Protein AF-A0A949GB09-F1 (afdb_monomer_lite)

pLDDT: mean 70.77, std 19.74, range [27.92, 97.0]

Radius of gyration: 24.96 Å; chains: 1; bounding box: 55×72×60 Å

Foldseek 3Di:
DDDDPPPPKDFLDDPPPPPDDTHILVNCVVCVLVVPDVVVSCVVVVPRDPVSVVVSNVVSLVVLCVVCVPDQAEEEEEPQADPLLQVLCVVQGVYYDYCVRVVNPPPALVVVQVVCQVVQHQEYEYQDDDDPDPRDNLVVLLVVLLVVVVVCVVDVVSVPPDDRGHAYEHEDECCSPSVCVSVQCVVAVVVVSSCSSVVFASYWYTYPVHIDHPAGPVNSNVVDDPPPVVVVVVVVVVVVVVVCVVVVDDPPPPPDDDDPVNVVVVVVVVVVVVVVVPDDPDPPPPPPPPPPD

Sequence (293 aa):
MPHHLNGDDFPLQRCREHGLPDIMFSDVLPYLQRRAKDREIYAAFPDLSEKQLLKAHAFYRAKITVSDKKRPMRALCDENISKRHVISCQKHFSFATSVAIEKIAGYDDPSIWAYARDEGFDFIVTHDQRRRDMRDLTRIAVVAWHEALVRQSMDEAAGNAPIRLPIILHLTGRATESKKFNKILKRNLRHIFESRAQMVAPVLRMNEAGLHTEIGFEDIMAIVQPVPAMHERLRRQEQWARYYLRRSLPEHKWADRETPHVIDAKQRITRAVAMASRMPRTERTTRRRLRLG

Structure (mmCIF, N/CA/C/O backbone):
data_AF-A0A949GB09-F1
#
_entry.id   AF-A0A949GB09-F1
#
loop_
_atom_site.group_PDB
_atom_site.id
_atom_site.type_symbol
_atom_site.label_atom_id
_atom_site.label_alt_id
_atom_site.label_comp_id
_atom_site.label_asym_id
_atom_site.label_entity_id
_atom_site.label_seq_id
_atom_site.pdbx_PDB_ins_code
_atom_site.Cartn_x
_atom_site.Cartn_y
_atom_site.Cartn_z
_atom_site.occupancy
_atom_site.B_iso_or_equiv
_atom_site.auth_seq_id
_atom_site.auth_comp_id
_atom_site.auth_asym_id
_atom_site.auth_atom_id
_atom_site.pdbx_PDB_model_num
ATOM 1 N N . MET A 1 1 ? -11.822 -3.656 -43.619 1.00 30.09 1 MET A N 1
ATOM 2 C CA . MET A 1 1 ? -10.785 -3.850 -42.584 1.00 30.09 1 MET A CA 1
ATOM 3 C C . MET A 1 1 ? -10.507 -2.489 -41.956 1.00 30.09 1 MET A C 1
ATOM 5 O O . MET A 1 1 ? -9.832 -1.700 -42.603 1.00 30.09 1 MET A O 1
ATOM 9 N N . PRO A 1 2 ? -11.096 -2.117 -40.807 1.00 30.41 2 PRO A N 1
ATOM 10 C CA . PRO A 1 2 ? -10.806 -0.818 -40.223 1.00 30.41 2 PRO A CA 1
ATOM 11 C C . PRO A 1 2 ? -9.511 -0.896 -39.407 1.00 30.41 2 PRO A C 1
ATOM 13 O O . PRO A 1 2 ? -9.334 -1.778 -38.569 1.00 30.41 2 PRO A O 1
ATOM 16 N N . HIS A 1 3 ? -8.604 0.033 -39.690 1.00 28.06 3 HIS A N 1
ATOM 17 C CA . HIS A 1 3 ? -7.383 0.277 -38.939 1.00 28.06 3 HIS A CA 1
ATOM 18 C C . HIS A 1 3 ? -7.728 0.765 -37.525 1.00 28.06 3 HIS A C 1
ATOM 20 O O . HIS A 1 3 ? -8.353 1.813 -37.364 1.00 28.06 3 HIS A O 1
ATOM 26 N N . HIS A 1 4 ? -7.287 0.042 -36.494 1.00 27.92 4 HIS A N 1
ATOM 27 C CA . HIS A 1 4 ? -7.178 0.608 -35.153 1.00 27.92 4 HIS A CA 1
ATOM 28 C C . HIS A 1 4 ? -5.988 1.571 -35.136 1.00 27.92 4 HIS A C 1
ATOM 30 O O . HIS A 1 4 ? -4.834 1.163 -35.037 1.00 27.92 4 HIS A O 1
ATOM 36 N N . LEU A 1 5 ? -6.277 2.864 -35.262 1.00 30.91 5 LEU A N 1
ATOM 37 C CA . LEU A 1 5 ? -5.351 3.922 -34.882 1.00 30.91 5 LEU A CA 1
ATOM 38 C C . LEU A 1 5 ? -5.194 3.874 -33.354 1.00 30.91 5 LEU A C 1
ATOM 40 O O . LEU A 1 5 ? -6.045 4.373 -32.619 1.00 30.91 5 LEU A O 1
ATOM 44 N N . ASN A 1 6 ? -4.123 3.237 -32.876 1.00 38.47 6 ASN A N 1
ATOM 45 C CA . ASN A 1 6 ? -3.649 3.393 -31.503 1.00 38.47 6 ASN A CA 1
ATOM 46 C C . ASN A 1 6 ? -3.235 4.859 -31.318 1.00 38.47 6 ASN A C 1
ATOM 48 O O . ASN A 1 6 ? -2.199 5.280 -31.823 1.00 38.47 6 ASN A O 1
ATOM 52 N N . GLY A 1 7 ? -4.040 5.649 -30.607 1.00 41.56 7 GLY A N 1
ATOM 53 C CA . GLY A 1 7 ? -3.754 7.055 -30.286 1.00 41.56 7 GLY A CA 1
ATOM 54 C C . GLY A 1 7 ? -2.626 7.254 -29.262 1.00 41.56 7 GLY A C 1
ATOM 55 O O . GLY A 1 7 ? -2.700 8.175 -28.455 1.00 41.56 7 GLY A O 1
ATOM 56 N N . ASP A 1 8 ? -1.629 6.369 -29.246 1.00 52.44 8 ASP A N 1
ATOM 57 C CA . ASP A 1 8 ? -0.710 6.153 -28.122 1.00 52.44 8 ASP A CA 1
ATOM 58 C C . ASP A 1 8 ? 0.736 6.584 -28.373 1.00 52.44 8 ASP A C 1
ATOM 60 O O . ASP A 1 8 ? 1.546 6.537 -27.444 1.00 52.44 8 ASP A O 1
ATOM 64 N N . ASP A 1 9 ? 1.062 7.007 -29.591 1.00 67.31 9 ASP A N 1
ATOM 65 C CA . ASP A 1 9 ? 2.432 7.328 -29.957 1.00 67.31 9 ASP A CA 1
ATOM 66 C C . ASP A 1 9 ? 2.534 8.732 -30.549 1.00 67.31 9 ASP A C 1
ATOM 68 O O . ASP A 1 9 ? 1.795 9.107 -31.464 1.00 67.31 9 ASP A O 1
ATOM 72 N N . PHE A 1 10 ? 3.415 9.545 -29.969 1.00 70.94 10 PHE A N 1
ATOM 73 C CA . PHE A 1 10 ? 3.655 10.910 -30.415 1.00 70.94 10 PHE A CA 1
ATOM 74 C C . PHE A 1 10 ? 5.152 11.134 -30.607 1.00 70.94 10 PHE A C 1
ATOM 76 O O . PHE A 1 10 ? 5.952 10.676 -29.786 1.00 70.94 10 PHE A O 1
ATOM 83 N N . PRO A 1 11 ? 5.542 11.879 -31.652 1.00 73.81 11 PRO A N 1
ATOM 84 C CA . PRO A 1 11 ? 6.941 12.179 -31.885 1.00 73.81 11 PRO A CA 1
ATOM 85 C C . PRO A 1 11 ? 7.446 13.116 -30.788 1.00 73.81 11 PRO A C 1
ATOM 87 O O . PRO A 1 11 ? 6.902 14.210 -30.576 1.00 73.81 11 PRO A O 1
ATOM 90 N N . LEU A 1 12 ? 8.494 12.686 -30.088 1.00 68.75 12 LEU A N 1
ATOM 91 C CA . LEU A 1 12 ? 9.284 13.546 -29.214 1.00 68.75 12 LEU A CA 1
ATOM 92 C C . LEU A 1 12 ? 10.117 14.507 -30.063 1.00 68.75 12 LEU A C 1
ATOM 94 O O . LEU A 1 12 ? 10.220 15.688 -29.724 1.00 68.75 12 LEU A O 1
ATOM 98 N N . GLN A 1 13 ? 10.607 14.036 -31.210 1.00 67.12 13 GLN A N 1
ATOM 99 C CA . GLN A 1 13 ? 11.316 14.815 -32.217 1.00 67.12 13 GLN A CA 1
ATOM 100 C C . GLN A 1 13 ? 10.739 14.517 -33.602 1.00 67.12 13 GLN A C 1
ATOM 102 O O . GLN A 1 13 ? 10.569 13.358 -33.956 1.00 67.12 13 GLN A O 1
ATOM 107 N N . ARG A 1 14 ? 10.422 15.568 -34.371 1.00 57.34 14 ARG A N 1
ATOM 108 C CA . ARG A 1 14 ? 10.067 15.454 -35.792 1.00 57.34 14 ARG A CA 1
ATOM 109 C C . ARG A 1 14 ? 11.286 15.842 -36.620 1.00 57.34 14 ARG A C 1
ATOM 111 O O . ARG A 1 14 ? 11.563 17.029 -36.776 1.00 57.34 14 ARG A O 1
ATOM 118 N N . CYS A 1 15 ? 12.008 14.865 -37.135 1.00 56.03 15 CYS A N 1
ATOM 119 C CA . CYS A 1 15 ? 13.204 15.034 -37.948 1.00 56.03 15 CYS A CA 1
ATOM 120 C C . CYS A 1 15 ? 12.823 15.257 -39.419 1.00 56.03 15 CYS A C 1
ATOM 122 O O . CYS A 1 15 ? 13.143 14.465 -40.298 1.00 56.03 15 CYS A O 1
ATOM 124 N N . ARG A 1 16 ? 12.109 16.351 -39.716 1.00 51.47 16 ARG A N 1
ATOM 125 C CA . ARG A 1 16 ? 11.647 16.628 -41.091 1.00 51.47 16 ARG A CA 1
ATOM 126 C C . ARG A 1 16 ? 12.725 17.172 -42.030 1.00 51.47 16 ARG A C 1
ATOM 128 O O . ARG A 1 16 ? 12.520 17.130 -43.235 1.00 51.47 16 ARG A O 1
ATOM 135 N N . GLU A 1 17 ? 13.850 17.658 -41.510 1.00 47.59 17 GLU A N 1
ATOM 136 C CA . GLU A 1 17 ? 14.808 18.439 -42.311 1.00 47.59 17 GLU A CA 1
ATOM 137 C C . GLU A 1 17 ? 16.136 17.714 -42.611 1.00 47.59 17 GLU A C 1
ATOM 139 O O . GLU A 1 17 ? 16.887 18.174 -43.467 1.00 47.59 17 GLU A O 1
ATOM 144 N N . HIS A 1 18 ? 16.416 16.551 -42.000 1.00 49.94 18 HIS A N 1
ATOM 145 C CA . HIS A 1 18 ? 17.735 15.892 -42.113 1.00 49.94 18 HIS A CA 1
ATOM 146 C C . HIS A 1 18 ? 17.722 14.373 -42.363 1.00 49.94 18 HIS A C 1
ATOM 148 O O . HIS A 1 18 ? 18.766 13.735 -42.279 1.00 49.94 18 HIS A O 1
ATOM 154 N N . GLY A 1 19 ? 16.571 13.766 -42.675 1.00 52.69 19 GLY A N 1
ATOM 155 C CA . GLY A 1 19 ? 16.497 12.330 -43.002 1.00 52.69 19 GLY A CA 1
ATOM 156 C C . GLY A 1 19 ? 16.781 11.373 -41.832 1.00 52.69 19 GLY A C 1
ATOM 157 O O . GLY A 1 19 ? 16.921 10.172 -42.052 1.00 52.69 19 GLY A O 1
ATOM 158 N N . LEU A 1 20 ? 16.857 11.885 -40.601 1.00 56.03 20 LEU A N 1
ATOM 159 C CA . LEU A 1 20 ? 16.937 11.075 -39.386 1.00 56.03 20 LEU A CA 1
ATOM 160 C C . LEU A 1 20 ? 15.547 10.530 -39.017 1.00 56.03 20 LEU A C 1
ATOM 162 O O . LEU A 1 20 ? 14.549 11.212 -39.261 1.00 56.03 20 LEU A O 1
ATOM 166 N N . PRO A 1 21 ? 15.453 9.322 -38.434 1.00 59.94 21 PRO A N 1
ATOM 167 C CA . PRO A 1 21 ? 14.183 8.790 -37.960 1.00 59.94 21 PRO A CA 1
ATOM 168 C C . PRO A 1 21 ? 13.625 9.649 -36.815 1.00 59.94 21 PRO A C 1
ATOM 170 O O . PRO A 1 21 ? 14.372 10.147 -35.970 1.00 59.94 21 PRO A O 1
ATOM 173 N N . ASP A 1 22 ? 12.304 9.828 -36.796 1.00 74.94 22 ASP A N 1
ATOM 174 C CA . ASP A 1 22 ? 11.608 10.469 -35.679 1.00 74.94 22 ASP A CA 1
ATOM 175 C C . ASP A 1 22 ? 11.835 9.646 -34.404 1.00 74.94 22 ASP A C 1
ATOM 177 O O . ASP A 1 22 ? 11.649 8.430 -34.409 1.00 74.94 22 ASP A O 1
ATOM 181 N N . ILE A 1 23 ? 12.207 10.308 -33.306 1.00 76.69 23 ILE A N 1
ATOM 182 C CA . ILE A 1 23 ? 12.244 9.663 -31.990 1.00 76.69 23 ILE A CA 1
ATOM 183 C C . ILE A 1 23 ? 10.831 9.713 -31.426 1.00 76.69 23 ILE A C 1
ATOM 185 O O . ILE A 1 23 ? 10.298 10.796 -31.141 1.00 76.69 23 ILE A O 1
ATOM 189 N N . MET A 1 24 ? 10.227 8.546 -31.254 1.00 82.44 24 MET A N 1
ATOM 190 C CA . MET A 1 24 ? 8.869 8.401 -30.759 1.00 82.44 24 MET A CA 1
ATOM 191 C C . MET A 1 24 ? 8.862 8.196 -29.244 1.00 82.44 24 MET A C 1
ATOM 193 O O . MET A 1 24 ? 9.842 7.767 -28.627 1.00 82.44 24 MET A O 1
ATOM 197 N N . PHE A 1 25 ? 7.738 8.518 -28.602 1.00 80.44 25 PHE A N 1
ATOM 198 C CA . PHE A 1 25 ? 7.582 8.238 -27.177 1.00 80.44 25 PHE A CA 1
ATOM 199 C C . PHE A 1 25 ? 7.698 6.735 -26.885 1.00 80.44 25 PHE A C 1
ATOM 201 O O . PHE A 1 25 ? 8.262 6.368 -25.853 1.00 80.44 25 PHE A O 1
ATOM 208 N N . SER A 1 26 ? 7.231 5.876 -27.798 1.00 79.31 26 SER A N 1
ATOM 209 C CA . SER A 1 26 ? 7.395 4.420 -27.718 1.00 79.31 26 SER A CA 1
ATOM 210 C C . SER A 1 26 ? 8.846 3.961 -27.580 1.00 79.31 26 SER A C 1
ATOM 212 O O . SER A 1 26 ? 9.084 2.948 -26.929 1.00 79.31 26 SER A O 1
ATOM 214 N N . ASP A 1 27 ? 9.805 4.697 -28.141 1.00 81.19 27 ASP A N 1
ATOM 215 C CA . ASP A 1 27 ? 11.218 4.302 -28.156 1.00 81.19 27 ASP A CA 1
ATOM 216 C C . ASP A 1 27 ? 11.889 4.595 -26.810 1.00 81.19 27 ASP A C 1
ATOM 218 O O . ASP A 1 27 ? 12.708 3.824 -26.307 1.00 81.19 27 ASP A O 1
ATOM 222 N N . VAL A 1 28 ? 11.482 5.697 -26.176 1.00 82.25 28 VAL A N 1
ATOM 223 C CA . VAL A 1 28 ? 11.983 6.131 -24.865 1.00 82.25 28 VAL A CA 1
ATOM 224 C C . VAL A 1 28 ? 11.229 5.442 -23.718 1.00 82.25 28 VAL A C 1
ATOM 226 O O . VAL A 1 28 ? 11.772 5.261 -22.625 1.00 82.25 28 VAL A O 1
ATOM 229 N N . LEU A 1 29 ? 9.986 5.005 -23.948 1.00 80.56 29 LEU A N 1
ATOM 230 C CA . LEU A 1 29 ? 9.117 4.392 -22.939 1.00 80.56 29 LEU A CA 1
ATOM 231 C C . LEU A 1 29 ? 9.755 3.198 -22.191 1.00 80.56 29 LEU A C 1
ATOM 233 O O . LEU A 1 29 ? 9.681 3.207 -20.960 1.00 80.56 29 LEU A O 1
ATOM 237 N N . PRO A 1 30 ? 10.428 2.223 -22.837 1.00 79.06 30 PRO A N 1
ATOM 238 C CA . PRO A 1 30 ? 11.088 1.116 -22.138 1.00 79.06 30 PRO A CA 1
ATOM 239 C C . PRO A 1 30 ? 12.153 1.584 -21.139 1.00 79.06 30 PRO A C 1
ATOM 241 O O . PRO A 1 30 ? 12.315 0.996 -20.069 1.00 79.06 30 PRO A O 1
ATOM 244 N N . TYR A 1 31 ? 12.856 2.678 -21.455 1.00 84.31 31 TYR A N 1
ATOM 245 C CA . TYR A 1 31 ? 13.861 3.270 -20.574 1.00 84.31 31 TYR A CA 1
ATOM 246 C C . TYR A 1 31 ? 13.215 3.936 -19.355 1.00 84.31 31 TYR A C 1
ATOM 248 O O . TYR A 1 31 ? 13.698 3.771 -18.234 1.00 84.31 31 TYR A O 1
ATOM 256 N N . LEU A 1 32 ? 12.090 4.626 -19.558 1.00 79.38 32 LEU A N 1
ATOM 257 C CA . LEU A 1 32 ? 11.308 5.227 -18.475 1.00 79.38 32 LEU A CA 1
ATOM 258 C C . LEU A 1 32 ? 10.659 4.163 -17.576 1.00 79.38 32 LEU A C 1
ATOM 260 O O . LEU A 1 32 ? 10.645 4.314 -16.354 1.00 79.38 32 LEU A O 1
ATOM 264 N N . GLN A 1 33 ? 10.173 3.065 -18.159 1.00 74.62 33 GLN A N 1
ATOM 265 C CA . GLN A 1 33 ? 9.577 1.940 -17.432 1.00 74.62 33 GLN A CA 1
ATOM 266 C C . GLN A 1 33 ? 10.575 1.248 -16.503 1.00 74.62 33 GLN A C 1
ATOM 268 O O . GLN A 1 33 ? 10.242 0.966 -15.353 1.00 74.62 33 GLN A O 1
ATOM 273 N N . ARG A 1 34 ? 11.818 1.051 -16.958 1.00 74.56 34 ARG A N 1
ATOM 274 C CA . ARG A 1 34 ? 12.896 0.452 -16.152 1.00 74.56 34 ARG A CA 1
ATOM 275 C C . ARG A 1 34 ? 13.652 1.441 -15.258 1.00 74.56 34 ARG A C 1
ATOM 277 O O . ARG A 1 34 ? 14.648 1.055 -14.657 1.00 74.56 34 ARG A O 1
ATOM 284 N N . ARG A 1 35 ? 13.205 2.701 -15.178 1.00 75.06 35 ARG A N 1
ATOM 285 C CA . ARG A 1 35 ? 13.853 3.778 -14.403 1.00 75.06 35 ARG A CA 1
ATOM 286 C C . ARG A 1 35 ? 15.330 3.998 -14.773 1.00 75.06 35 ARG A C 1
ATOM 288 O O . ARG A 1 35 ? 16.153 4.262 -13.899 1.00 75.06 35 ARG A O 1
ATOM 295 N N . ALA A 1 36 ? 15.663 3.895 -16.061 1.00 78.25 36 ALA A N 1
ATOM 296 C CA . ALA A 1 36 ? 17.001 4.215 -16.554 1.00 78.25 36 ALA A CA 1
ATOM 297 C C . ALA A 1 36 ? 17.382 5.655 -16.174 1.00 78.25 36 ALA A C 1
ATOM 299 O O . ALA A 1 36 ? 16.532 6.550 -16.160 1.00 78.25 36 ALA A O 1
ATOM 300 N N . LYS A 1 37 ? 18.662 5.890 -15.870 1.00 85.00 37 LYS A N 1
ATOM 301 C CA . LYS A 1 37 ? 19.145 7.253 -15.594 1.00 85.00 37 LYS A CA 1
ATOM 302 C C . LYS A 1 37 ? 19.088 8.073 -16.880 1.00 85.00 37 LYS A C 1
ATOM 304 O O . LYS A 1 37 ? 19.395 7.543 -17.941 1.00 85.00 37 LYS A O 1
ATOM 309 N N . ASP A 1 38 ? 18.826 9.377 -16.792 1.00 84.50 38 ASP A N 1
ATOM 310 C CA . ASP A 1 38 ? 18.748 10.241 -17.985 1.00 84.50 38 ASP A CA 1
ATOM 311 C C . ASP A 1 38 ? 20.004 10.137 -18.874 1.00 84.50 38 ASP A C 1
ATOM 313 O O . ASP A 1 38 ? 19.898 10.118 -20.094 1.00 84.50 38 ASP A O 1
ATOM 317 N N . ARG A 1 39 ? 21.193 9.946 -18.280 1.00 87.12 39 ARG A N 1
ATOM 318 C CA . ARG A 1 39 ? 22.449 9.702 -19.020 1.00 87.12 39 ARG A CA 1
ATOM 319 C C . ARG A 1 39 ? 22.409 8.458 -19.913 1.00 87.12 39 ARG A C 1
ATOM 321 O O . ARG A 1 39 ? 22.992 8.472 -20.987 1.00 87.12 39 ARG A O 1
ATOM 328 N N . GLU A 1 40 ? 21.743 7.393 -19.478 1.00 85.50 40 GLU A N 1
ATOM 329 C CA . GLU A 1 40 ? 21.571 6.168 -20.268 1.00 85.50 40 GLU A CA 1
ATOM 330 C C . GLU A 1 40 ? 20.559 6.373 -21.398 1.00 85.50 40 GLU A C 1
ATOM 332 O O . GLU A 1 40 ? 20.702 5.786 -22.467 1.00 85.50 40 GLU A O 1
ATOM 337 N N . ILE A 1 41 ? 19.557 7.229 -21.176 1.00 85.12 41 ILE A N 1
ATOM 338 C CA . ILE A 1 41 ? 18.574 7.602 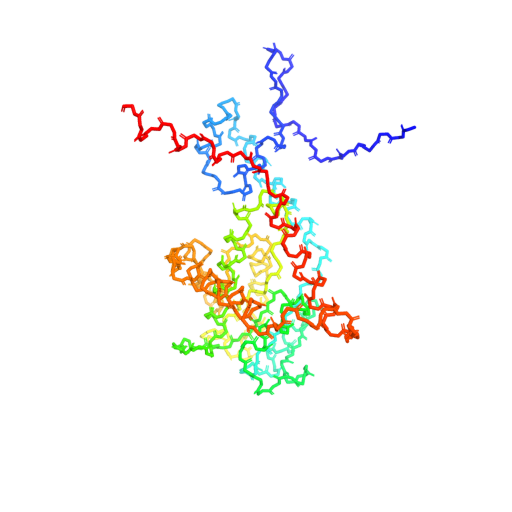-22.197 1.00 85.12 41 ILE A CA 1
ATOM 339 C C . ILE A 1 41 ? 19.247 8.455 -23.271 1.00 85.12 41 ILE A C 1
ATOM 341 O O . ILE A 1 41 ? 19.113 8.143 -24.446 1.00 85.12 41 ILE A O 1
ATOM 345 N N . TYR A 1 42 ? 20.045 9.455 -22.889 1.00 88.19 42 TYR A N 1
ATOM 346 C CA . TYR A 1 42 ? 20.829 10.244 -23.844 1.00 88.19 42 TYR A CA 1
ATOM 347 C C . TYR A 1 42 ? 21.888 9.412 -24.572 1.00 88.19 42 TYR A C 1
ATOM 349 O O . TYR A 1 42 ? 22.151 9.656 -25.740 1.00 88.19 42 TYR A O 1
ATOM 357 N N . ALA A 1 43 ? 22.481 8.400 -23.932 1.00 86.31 43 ALA A N 1
ATOM 358 C CA . ALA A 1 43 ? 23.410 7.501 -24.621 1.00 86.31 43 ALA A CA 1
ATOM 359 C C . ALA A 1 43 ? 22.718 6.669 -25.719 1.00 86.31 43 ALA A C 1
ATOM 361 O O . ALA A 1 43 ? 23.337 6.365 -26.735 1.00 86.31 43 ALA A O 1
ATOM 362 N N . ALA A 1 44 ? 21.447 6.307 -25.519 1.00 82.81 44 ALA A N 1
ATOM 363 C CA . ALA A 1 44 ? 20.638 5.595 -26.507 1.00 82.81 44 ALA A CA 1
ATOM 364 C C . ALA A 1 44 ? 19.984 6.525 -27.543 1.00 82.81 44 ALA A C 1
ATOM 366 O O . ALA A 1 44 ? 19.758 6.112 -28.677 1.00 82.81 44 ALA A O 1
ATOM 367 N N . PHE A 1 45 ? 19.711 7.775 -27.159 1.00 87.19 45 PHE A N 1
ATOM 368 C CA . PHE A 1 45 ? 19.080 8.807 -27.980 1.00 87.19 45 PHE A CA 1
ATOM 369 C C . PHE A 1 45 ? 19.870 10.125 -27.875 1.00 87.19 45 PHE A C 1
ATOM 371 O O . PHE A 1 45 ? 19.418 11.054 -27.198 1.00 87.19 45 PHE A O 1
ATOM 378 N N . PRO A 1 46 ? 21.052 10.224 -28.516 1.00 82.69 46 PRO A N 1
ATOM 379 C CA . PRO A 1 46 ? 21.947 11.379 -28.366 1.00 82.69 46 PRO A CA 1
ATOM 380 C C . PRO A 1 46 ? 21.334 12.701 -28.827 1.00 82.69 46 PRO A C 1
ATOM 382 O O . PRO A 1 46 ? 21.661 13.755 -28.287 1.00 82.69 46 PRO A O 1
ATOM 385 N N . ASP A 1 47 ? 20.412 12.633 -29.787 1.00 80.81 47 ASP A N 1
ATOM 386 C CA . ASP A 1 47 ? 19.747 13.798 -30.373 1.00 80.81 47 ASP A CA 1
ATOM 387 C C . ASP A 1 47 ? 18.527 14.272 -29.562 1.00 80.81 47 ASP A C 1
ATOM 389 O O . ASP A 1 47 ? 17.933 15.310 -29.864 1.00 80.81 47 ASP A O 1
ATOM 393 N N . LEU A 1 48 ? 18.149 13.537 -28.508 1.00 81.69 48 LEU A N 1
ATOM 394 C CA . LEU A 1 48 ? 17.038 13.902 -27.639 1.00 81.69 48 LEU A CA 1
ATOM 395 C C . LEU A 1 48 ? 17.430 15.099 -26.764 1.00 81.69 48 LEU A C 1
ATOM 397 O O . LEU A 1 48 ? 18.310 15.010 -25.912 1.00 81.69 48 LEU A O 1
ATOM 401 N N . SER A 1 49 ? 16.731 16.221 -26.913 1.00 83.19 49 SER A N 1
ATOM 402 C CA . SER A 1 49 ? 16.937 17.384 -26.045 1.00 83.19 49 SER A CA 1
ATOM 403 C C . SER A 1 49 ? 16.350 17.176 -24.646 1.00 83.19 49 SER A C 1
ATOM 405 O O . SER A 1 49 ? 15.356 16.470 -24.448 1.00 83.19 49 SER A O 1
ATOM 407 N N . GLU A 1 50 ? 16.888 17.907 -23.670 1.00 80.88 50 GLU A N 1
ATOM 408 C CA . GLU A 1 50 ? 16.402 17.895 -22.285 1.00 80.88 50 GLU A CA 1
ATOM 409 C C . GLU A 1 50 ? 14.908 18.225 -22.172 1.00 80.88 50 GLU A C 1
ATOM 411 O O . GLU A 1 50 ? 14.157 17.563 -21.454 1.00 80.88 50 GLU A O 1
ATOM 416 N N . LYS A 1 51 ? 14.430 19.194 -22.960 1.00 76.19 51 LYS A N 1
ATOM 417 C CA . LYS A 1 51 ? 13.012 19.572 -22.998 1.00 76.19 51 LYS A CA 1
ATOM 418 C C . LYS A 1 51 ? 12.119 18.426 -23.488 1.00 76.19 51 LYS A C 1
ATOM 420 O O . LYS A 1 51 ? 10.990 18.281 -23.015 1.00 76.19 51 LYS A O 1
ATOM 425 N N . GLN A 1 52 ? 12.599 17.616 -24.431 1.00 79.69 52 GLN A N 1
ATOM 426 C CA . GLN A 1 52 ? 11.862 16.465 -24.956 1.00 79.69 52 GLN A CA 1
ATOM 427 C C . GLN A 1 52 ? 11.852 15.311 -23.956 1.00 79.69 52 GLN A C 1
ATOM 429 O O . GLN A 1 52 ? 10.792 14.724 -23.734 1.00 79.69 52 GLN A O 1
ATOM 434 N N . LEU A 1 53 ? 12.975 15.048 -23.285 1.00 82.19 53 LEU A N 1
ATOM 435 C CA . LEU A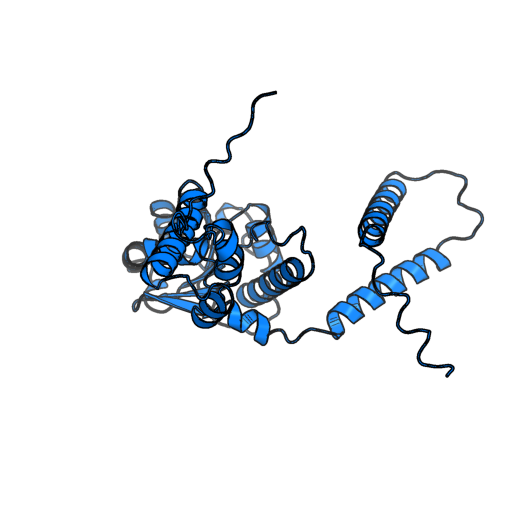 1 53 ? 13.035 14.046 -22.224 1.00 82.19 53 LEU A CA 1
ATOM 436 C C . LEU A 1 53 ? 12.131 14.424 -21.040 1.00 82.19 53 LEU A C 1
ATOM 438 O O . LEU A 1 53 ? 11.358 13.595 -20.560 1.00 82.19 53 LEU A O 1
ATOM 442 N N . LEU A 1 54 ? 12.123 15.696 -20.627 1.00 75.31 54 LEU A N 1
ATOM 443 C CA . LEU A 1 54 ? 11.192 16.208 -19.614 1.00 75.31 54 LEU A CA 1
ATOM 444 C C . 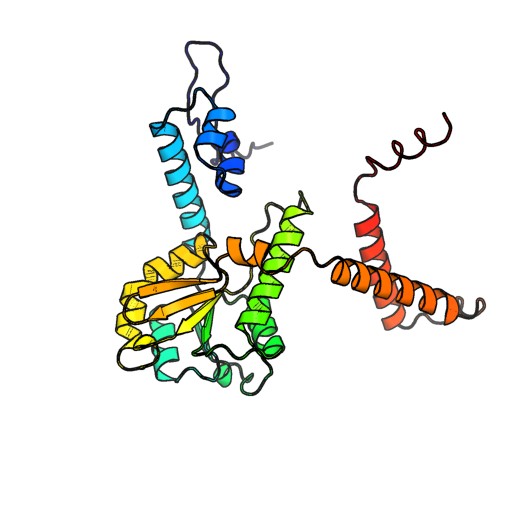LEU A 1 54 ? 9.726 16.025 -20.030 1.00 75.31 54 LEU A C 1
ATOM 446 O O . LEU A 1 54 ? 8.892 15.637 -19.209 1.00 75.31 54 LEU A O 1
ATOM 450 N N . LYS A 1 55 ? 9.400 16.263 -21.306 1.00 77.12 55 LYS A N 1
ATOM 451 C CA . LYS A 1 55 ? 8.056 16.028 -21.851 1.00 77.12 55 LYS A CA 1
ATOM 452 C C . LYS A 1 55 ? 7.692 14.540 -21.831 1.00 77.12 55 LYS A C 1
ATOM 454 O O . LYS A 1 55 ? 6.565 14.213 -21.463 1.00 77.12 55 LYS A O 1
ATOM 459 N N . ALA A 1 56 ? 8.629 13.652 -22.165 1.00 76.25 56 ALA A N 1
ATOM 460 C CA . ALA A 1 56 ? 8.443 12.205 -22.084 1.00 76.25 56 ALA A CA 1
ATOM 461 C C . ALA A 1 56 ? 8.196 11.755 -20.634 1.00 76.25 56 ALA A C 1
ATOM 463 O O . ALA A 1 56 ? 7.223 11.054 -20.371 1.00 76.25 56 ALA A O 1
ATOM 464 N N . HIS A 1 57 ? 8.987 12.239 -19.671 1.00 75.44 57 HIS A N 1
ATOM 465 C CA . HIS A 1 57 ? 8.774 11.999 -18.237 1.00 75.44 57 HIS A CA 1
ATOM 466 C C . HIS A 1 57 ? 7.407 12.500 -17.761 1.00 75.44 57 HIS A C 1
ATOM 468 O O . HIS A 1 57 ? 6.687 11.783 -17.065 1.00 75.44 57 HIS A O 1
ATOM 474 N N . ALA A 1 58 ? 7.020 13.720 -18.141 1.00 71.81 58 ALA A N 1
ATOM 475 C CA . ALA A 1 58 ? 5.725 14.293 -17.783 1.00 71.81 58 ALA A CA 1
ATOM 476 C C . ALA A 1 58 ? 4.560 13.483 -18.371 1.00 71.81 58 ALA A C 1
ATOM 478 O O . ALA A 1 58 ? 3.580 13.218 -17.673 1.00 71.81 58 ALA A O 1
ATOM 479 N N . PHE A 1 59 ? 4.684 13.043 -19.624 1.00 70.25 59 PHE A N 1
ATOM 480 C CA . PHE A 1 59 ? 3.679 12.224 -20.292 1.00 70.25 59 PHE A CA 1
ATOM 481 C C . PHE A 1 59 ? 3.598 10.813 -19.705 1.00 70.25 59 PHE A C 1
ATOM 483 O O . PHE A 1 59 ? 2.505 10.334 -19.428 1.00 70.25 59 PHE A O 1
ATOM 490 N N . TYR A 1 60 ? 4.735 10.172 -19.429 1.00 72.12 60 TYR A N 1
ATOM 491 C CA . TYR A 1 60 ? 4.800 8.873 -18.759 1.00 72.12 60 TYR A CA 1
ATOM 492 C C . TYR A 1 60 ? 4.143 8.921 -17.378 1.00 72.12 60 TYR A C 1
ATOM 494 O O . TYR A 1 60 ? 3.263 8.111 -17.076 1.00 72.12 60 TYR A O 1
ATOM 502 N N . ARG A 1 61 ? 4.479 9.940 -16.573 1.00 63.69 61 ARG A N 1
ATOM 503 C CA . ARG A 1 61 ? 3.812 10.200 -15.291 1.00 63.69 61 ARG A CA 1
ATOM 504 C C . ARG A 1 61 ? 2.316 10.381 -15.501 1.00 63.69 61 ARG A C 1
ATOM 506 O O . ARG A 1 61 ? 1.535 9.719 -14.826 1.00 63.69 61 ARG A O 1
ATOM 513 N N . ALA A 1 62 ? 1.898 11.213 -16.453 1.00 57.09 62 ALA A N 1
ATOM 514 C CA . ALA A 1 62 ? 0.487 11.434 -16.746 1.00 57.09 62 ALA A CA 1
ATOM 515 C C . ALA A 1 62 ? -0.231 10.150 -17.192 1.00 57.09 62 ALA A C 1
ATOM 517 O O . ALA A 1 62 ? -1.348 9.936 -16.742 1.00 57.09 62 ALA A O 1
ATOM 518 N N . LYS 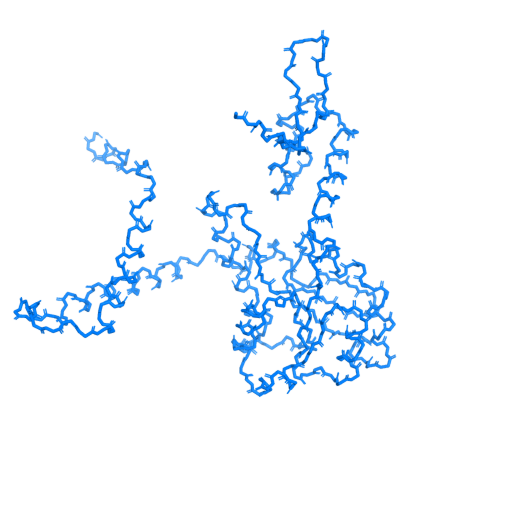A 1 63 ? 0.394 9.273 -17.988 1.00 58.31 63 LYS A N 1
ATOM 519 C CA . LYS A 1 63 ? -0.180 8.005 -18.471 1.00 58.31 63 LYS A CA 1
ATOM 520 C C . LYS A 1 63 ? -0.352 6.983 -17.347 1.00 58.31 63 LYS A C 1
ATOM 522 O O . LYS A 1 63 ? -1.443 6.433 -17.218 1.00 58.31 63 LYS A O 1
ATOM 527 N N . ILE A 1 64 ? 0.651 6.819 -16.478 1.00 52.66 64 ILE A N 1
ATOM 528 C CA . ILE A 1 64 ? 0.500 6.070 -15.214 1.00 52.66 64 ILE A CA 1
ATOM 529 C C . ILE A 1 64 ? -0.667 6.654 -14.416 1.00 52.66 64 ILE A C 1
ATOM 531 O O . ILE A 1 64 ? -1.571 5.939 -13.992 1.00 52.66 64 ILE A O 1
ATOM 535 N N . THR A 1 65 ? -0.708 7.983 -14.291 1.00 42.16 65 THR A N 1
ATOM 536 C CA . THR A 1 65 ? -1.777 8.634 -13.537 1.00 42.16 65 THR A CA 1
ATOM 537 C C . THR A 1 65 ? -3.146 8.476 -14.216 1.00 42.16 65 THR A C 1
ATOM 539 O O . THR A 1 65 ? -4.132 8.397 -13.510 1.00 42.16 65 THR A O 1
ATOM 542 N N . VAL A 1 66 ? -3.271 8.432 -15.548 1.00 39.59 66 VAL A N 1
ATOM 543 C CA . VAL A 1 66 ? -4.561 8.343 -16.271 1.00 39.59 66 VAL A CA 1
ATOM 544 C C . VAL A 1 66 ? -5.099 6.909 -16.319 1.00 39.59 66 VAL A C 1
ATOM 546 O O . VAL A 1 66 ? -6.309 6.730 -16.200 1.00 39.59 66 VAL A O 1
ATOM 549 N N . SER A 1 67 ? -4.221 5.904 -16.400 1.00 40.38 67 SER A N 1
ATOM 550 C CA . SER A 1 67 ? -4.577 4.486 -16.237 1.00 40.38 67 SER A CA 1
ATOM 551 C C . SER A 1 67 ? -5.108 4.189 -14.826 1.00 40.38 67 SER A C 1
ATOM 553 O O . SER A 1 67 ? -6.088 3.462 -14.681 1.00 40.38 67 SER A O 1
ATOM 555 N N . ASP A 1 68 ? -4.527 4.811 -13.792 1.00 41.66 68 ASP A N 1
ATOM 556 C CA . ASP A 1 68 ? -4.917 4.587 -12.390 1.00 41.66 68 ASP A CA 1
ATOM 557 C C . ASP A 1 68 ? -5.926 5.610 -11.829 1.00 41.66 68 ASP A C 1
ATOM 559 O O . ASP A 1 68 ? -6.539 5.361 -10.793 1.00 41.66 68 ASP A O 1
ATOM 563 N N . LYS A 1 69 ? -6.193 6.732 -12.516 1.00 41.00 69 LYS A N 1
ATOM 564 C CA . LYS A 1 69 ? -7.119 7.798 -12.058 1.00 41.00 69 LYS A CA 1
ATOM 565 C C . LYS A 1 69 ? -8.584 7.369 -11.922 1.00 41.00 69 LYS A C 1
ATOM 567 O O . LYS A 1 69 ? -9.375 8.140 -11.386 1.00 41.00 69 LYS A O 1
ATOM 572 N N . LYS A 1 70 ? -8.968 6.188 -12.414 1.00 49.16 70 LYS A N 1
ATOM 573 C CA . LYS A 1 70 ? -10.347 5.675 -12.322 1.00 49.16 70 LYS A CA 1
ATOM 574 C C . LYS A 1 70 ? -10.506 4.452 -11.427 1.00 49.16 70 LYS A C 1
ATOM 576 O O . LYS A 1 70 ? -11.645 4.055 -11.188 1.00 49.16 70 LYS A O 1
ATOM 581 N N . ARG A 1 71 ? -9.421 3.839 -10.934 1.00 58.91 71 ARG A N 1
ATOM 582 C CA . ARG A 1 71 ? -9.569 2.676 -10.059 1.00 58.91 71 ARG A CA 1
ATOM 583 C C . ARG A 1 71 ? -9.795 3.153 -8.622 1.00 58.91 71 ARG A C 1
ATOM 585 O O . ARG A 1 71 ? -8.940 3.854 -8.083 1.00 58.91 71 ARG A O 1
ATOM 592 N N . PRO A 1 72 ? -10.924 2.787 -7.994 1.00 69.38 72 PRO A N 1
ATOM 593 C CA . PRO A 1 72 ? -11.144 3.078 -6.590 1.00 69.38 72 PRO A CA 1
ATOM 594 C C . PRO A 1 72 ? -10.049 2.410 -5.750 1.00 69.38 72 PRO A C 1
ATOM 596 O O . PRO A 1 72 ? -9.919 1.188 -5.794 1.00 69.38 72 PRO A O 1
ATOM 599 N N . MET A 1 73 ? -9.267 3.198 -5.005 1.00 85.88 73 MET A N 1
ATOM 600 C CA . MET A 1 73 ? -8.221 2.666 -4.124 1.00 85.88 73 MET A CA 1
ATOM 601 C C . MET A 1 73 ? -8.873 1.979 -2.925 1.00 85.88 73 MET A C 1
ATOM 603 O O . MET A 1 73 ? -9.713 2.584 -2.245 1.00 85.88 73 MET A O 1
ATOM 607 N N . ARG A 1 74 ? -8.489 0.726 -2.670 1.00 92.62 74 ARG A N 1
ATOM 608 C CA . ARG A 1 74 ? -9.064 -0.117 -1.615 1.00 92.62 74 ARG A CA 1
ATOM 609 C C . ARG A 1 74 ? -8.063 -0.337 -0.483 1.00 92.62 74 ARG A C 1
ATOM 611 O O . ARG A 1 74 ? -6.917 -0.700 -0.740 1.00 92.62 74 ARG A O 1
ATOM 618 N N . ALA A 1 75 ? -8.498 -0.175 0.762 1.00 96.38 75 ALA A N 1
ATOM 619 C CA . ALA A 1 75 ? -7.668 -0.396 1.946 1.00 96.38 75 ALA A CA 1
ATOM 620 C C . ALA A 1 75 ? -8.277 -1.445 2.891 1.00 96.38 75 ALA A C 1
ATOM 622 O O . ALA A 1 75 ? -9.462 -1.383 3.221 1.00 96.38 75 ALA A O 1
ATOM 623 N N . LEU A 1 76 ? -7.455 -2.384 3.354 1.00 97.00 76 LEU A N 1
ATOM 624 C CA . LEU A 1 76 ? -7.783 -3.307 4.437 1.00 97.00 76 LEU A CA 1
ATOM 625 C C . LEU A 1 76 ? -7.085 -2.828 5.710 1.00 97.00 76 LEU A C 1
ATOM 627 O O . LEU A 1 76 ? -5.869 -2.672 5.737 1.00 97.00 76 LEU A O 1
ATOM 631 N N . CYS A 1 77 ? -7.843 -2.561 6.764 1.00 96.38 77 CYS A N 1
ATOM 632 C CA . CYS A 1 77 ? -7.296 -2.226 8.070 1.00 96.38 77 CYS A CA 1
ATOM 633 C C . CYS A 1 77 ? -7.089 -3.496 8.900 1.00 96.38 77 CYS A C 1
ATOM 635 O O . CYS A 1 77 ? -8.023 -4.275 9.096 1.00 96.38 77 CYS A O 1
ATOM 637 N N . ASP A 1 78 ? -5.871 -3.668 9.393 1.00 93.38 78 ASP A N 1
ATOM 638 C CA . ASP A 1 78 ? -5.461 -4.781 10.243 1.00 93.38 78 ASP A CA 1
ATOM 639 C C . ASP A 1 78 ? -6.164 -4.766 11.620 1.00 93.38 78 ASP A C 1
ATOM 641 O O . ASP A 1 78 ? -6.831 -3.792 11.985 1.00 93.38 78 ASP A O 1
ATOM 645 N N . GLU A 1 79 ? -6.050 -5.841 12.401 1.00 89.69 79 GLU A N 1
ATOM 646 C CA . GLU A 1 79 ? -6.775 -6.014 13.670 1.00 89.69 79 GLU A CA 1
ATOM 647 C C . GLU A 1 79 ? -6.330 -5.003 14.734 1.00 89.69 79 GLU A C 1
ATOM 649 O O . GLU A 1 79 ? -7.119 -4.557 15.570 1.00 89.69 79 GLU A O 1
ATOM 654 N N . ASN A 1 80 ? -5.073 -4.565 14.650 1.00 89.75 80 ASN A N 1
ATOM 655 C CA . ASN A 1 80 ? -4.504 -3.533 15.514 1.00 89.75 80 ASN A CA 1
ATOM 656 C C . ASN A 1 80 ? -4.975 -2.102 15.166 1.00 89.75 80 ASN A C 1
ATOM 658 O O . ASN A 1 80 ? -4.639 -1.145 15.872 1.00 89.75 80 ASN A O 1
ATOM 662 N N . ILE A 1 81 ? -5.785 -1.934 14.114 1.00 93.25 81 ILE A N 1
ATOM 663 C CA . ILE A 1 81 ? -6.331 -0.646 13.694 1.00 93.25 81 ILE A CA 1
ATOM 664 C C . ILE A 1 81 ? -7.680 -0.383 14.361 1.00 93.25 81 ILE A C 1
ATOM 666 O O . ILE A 1 81 ? -8.686 -1.046 14.113 1.00 93.25 81 ILE A O 1
ATOM 670 N N . SER A 1 82 ? -7.746 0.684 15.164 1.00 93.00 82 SER 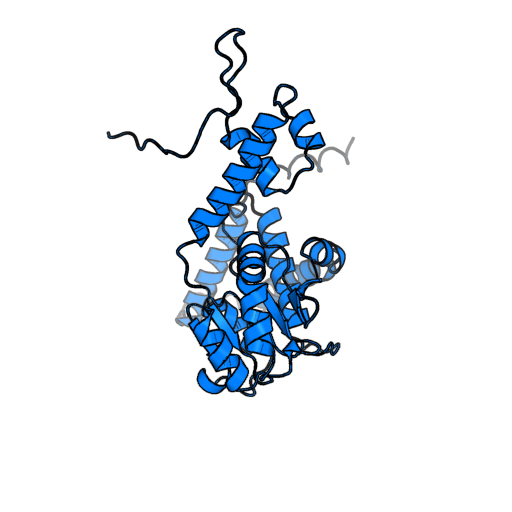A N 1
ATOM 671 C CA . SER A 1 82 ? -9.003 1.063 15.824 1.00 93.00 82 SER A CA 1
ATOM 672 C C . SER A 1 82 ? -10.125 1.406 14.825 1.00 93.00 82 SER A C 1
ATOM 674 O O . SER A 1 82 ? -9.893 2.008 13.775 1.00 93.00 82 SER A O 1
ATOM 676 N N . LYS A 1 83 ? -11.387 1.164 15.207 1.00 93.44 83 LYS A N 1
ATOM 677 C CA . LYS A 1 83 ? -12.579 1.509 14.400 1.00 93.44 83 LYS A CA 1
ATOM 678 C C . LYS A 1 83 ? -12.607 2.972 13.924 1.00 93.44 83 LYS A C 1
ATOM 680 O O . LYS A 1 83 ? -13.106 3.266 12.841 1.00 93.44 83 LYS A O 1
ATOM 685 N N . ARG A 1 84 ? -12.057 3.912 14.705 1.00 94.62 84 ARG A N 1
ATOM 686 C CA . ARG A 1 84 ? -11.981 5.335 14.316 1.00 94.62 84 ARG A CA 1
ATOM 687 C C . ARG A 1 84 ? -10.999 5.580 13.166 1.00 94.62 84 ARG A C 1
ATOM 689 O O . ARG A 1 84 ? -11.249 6.463 12.342 1.00 94.62 84 ARG A O 1
ATOM 696 N N . HIS A 1 85 ? -9.910 4.816 13.097 1.00 95.25 85 HIS A N 1
ATOM 697 C CA . HIS A 1 85 ? -9.009 4.840 11.946 1.00 95.25 85 HIS A CA 1
ATOM 698 C C . HIS A 1 85 ? -9.718 4.289 10.707 1.00 95.25 85 HIS A C 1
ATOM 700 O O . HIS A 1 85 ? -9.715 4.968 9.687 1.00 95.25 85 HIS A O 1
ATOM 706 N N . VAL A 1 86 ? -10.423 3.155 10.821 1.00 94.31 86 VAL A N 1
ATOM 707 C CA . VAL A 1 86 ? -11.198 2.556 9.712 1.00 94.31 86 VAL A CA 1
ATOM 708 C C . VAL A 1 86 ? -12.194 3.558 9.125 1.00 94.31 86 VAL A C 1
ATOM 710 O O . VAL A 1 86 ? -12.195 3.793 7.922 1.00 94.31 86 VAL A O 1
ATOM 713 N N . ILE A 1 87 ? -12.975 4.238 9.974 1.00 91.25 87 ILE A N 1
ATOM 714 C CA . ILE A 1 87 ? -13.917 5.287 9.538 1.00 91.25 87 ILE A CA 1
ATOM 715 C C . ILE A 1 87 ? -13.191 6.434 8.827 1.00 91.25 87 ILE A C 1
ATOM 717 O O . ILE A 1 87 ? -13.711 7.018 7.880 1.00 91.25 87 ILE A O 1
ATOM 721 N N . SER A 1 88 ? -11.992 6.796 9.285 1.00 94.00 88 SER A N 1
ATOM 722 C CA . SER A 1 88 ? -11.196 7.825 8.614 1.00 94.00 88 SER A CA 1
ATOM 723 C C . SER A 1 88 ? -10.714 7.334 7.247 1.00 94.00 88 SER A C 1
ATOM 725 O O . SER A 1 88 ? -10.814 8.080 6.281 1.00 94.00 88 SER A O 1
ATOM 727 N N . CYS A 1 89 ? -10.279 6.078 7.130 1.00 93.69 89 CYS A N 1
ATOM 728 C CA . CYS A 1 89 ? -9.929 5.460 5.853 1.00 93.69 89 CYS A CA 1
ATOM 729 C C . CYS A 1 89 ? -11.127 5.438 4.889 1.00 93.69 89 CYS A C 1
ATOM 731 O O . CYS A 1 89 ? -10.981 5.855 3.747 1.00 93.69 89 CYS A O 1
ATOM 733 N N . GLN A 1 90 ? -12.322 5.068 5.355 1.00 89.88 90 GLN A N 1
ATOM 734 C CA . GLN A 1 90 ? -13.556 5.041 4.552 1.00 89.88 90 GLN A CA 1
ATOM 735 C C . GLN A 1 90 ? -13.943 6.402 3.958 1.00 89.88 90 GLN A C 1
ATOM 737 O O . GLN A 1 90 ? -14.657 6.454 2.964 1.00 89.88 90 GLN A O 1
ATOM 742 N N . LYS A 1 91 ? -13.486 7.509 4.555 1.00 87.62 91 LYS A N 1
ATOM 743 C CA . LYS A 1 91 ? -13.734 8.864 4.038 1.00 87.62 91 LYS A CA 1
ATOM 744 C C . LYS A 1 91 ? -12.802 9.265 2.896 1.00 87.62 91 LYS A C 1
ATOM 746 O O . LYS A 1 91 ? -13.132 10.200 2.174 1.00 87.62 91 LYS A O 1
ATOM 751 N N . HIS A 1 92 ? -11.630 8.638 2.785 1.00 87.31 92 HIS A N 1
ATOM 752 C CA . HIS A 1 92 ? -10.565 9.077 1.872 1.00 87.31 92 HIS A CA 1
ATOM 753 C C . HIS A 1 92 ? -10.203 8.035 0.817 1.00 87.31 92 HIS A C 1
ATOM 755 O O . HIS A 1 92 ? -9.884 8.402 -0.311 1.00 87.31 92 HIS A O 1
ATOM 761 N N . PHE A 1 93 ? -10.249 6.751 1.165 1.00 86.50 93 PHE A N 1
ATOM 762 C CA . PHE A 1 93 ? -10.156 5.652 0.210 1.00 86.50 93 PHE A CA 1
ATOM 763 C C . PHE A 1 93 ? -11.538 5.373 -0.373 1.00 86.50 93 PHE A C 1
ATOM 765 O O . PHE A 1 93 ? -12.554 5.563 0.289 1.00 86.50 93 PHE A O 1
ATOM 772 N N . SER A 1 94 ? -11.581 4.891 -1.611 1.00 83.88 94 SER A N 1
ATOM 773 C CA . SER A 1 94 ? -12.846 4.575 -2.275 1.00 83.88 94 SER A CA 1
ATOM 774 C C . SER A 1 94 ? -13.558 3.386 -1.636 1.00 83.88 94 SER A C 1
ATOM 776 O O . SER A 1 94 ? -14.782 3.315 -1.649 1.00 83.88 94 SER A O 1
ATOM 778 N N . PHE A 1 95 ? -12.788 2.463 -1.064 1.00 86.75 95 PHE A N 1
ATOM 779 C CA . PHE A 1 95 ? -13.297 1.419 -0.192 1.00 86.75 95 PHE A CA 1
ATOM 780 C C . PHE A 1 95 ? -12.298 1.186 0.935 1.00 86.75 95 PHE A C 1
ATOM 782 O O . PHE A 1 95 ? -11.100 1.042 0.688 1.00 86.75 95 PHE A O 1
ATOM 789 N N . ALA A 1 96 ? -12.784 1.122 2.169 1.00 92.62 96 ALA A N 1
ATOM 790 C CA . ALA A 1 96 ? -11.978 0.674 3.289 1.00 92.62 96 ALA A CA 1
ATOM 791 C C . ALA A 1 96 ? -12.804 -0.187 4.242 1.00 92.62 96 ALA A C 1
ATOM 793 O O . ALA A 1 96 ? -13.941 0.147 4.584 1.00 92.62 96 ALA A O 1
ATOM 794 N N . THR A 1 97 ? -12.204 -1.281 4.687 1.00 93.50 97 THR A N 1
ATOM 795 C CA . THR A 1 97 ? -12.795 -2.233 5.633 1.00 93.50 97 THR A CA 1
ATOM 796 C C . THR A 1 97 ? -11.750 -2.637 6.668 1.00 93.50 97 THR A C 1
ATOM 798 O O . THR A 1 97 ? -10.621 -2.146 6.624 1.00 93.50 97 THR A O 1
ATOM 801 N N . SER A 1 98 ? -12.100 -3.502 7.613 1.00 94.44 98 SER A N 1
ATOM 802 C CA . SER A 1 98 ? -11.140 -4.091 8.546 1.00 94.44 98 SER A CA 1
ATOM 803 C C . SER A 1 98 ? -11.256 -5.603 8.594 1.00 94.44 98 SER A C 1
ATOM 805 O O . SER A 1 98 ? -12.326 -6.147 8.339 1.00 94.44 98 SER A O 1
ATOM 807 N N . VAL A 1 99 ? -10.183 -6.280 9.003 1.00 90.19 99 VAL A N 1
ATOM 808 C CA . VAL A 1 99 ? -10.166 -7.743 9.190 1.00 90.19 99 VAL A CA 1
ATOM 809 C C . VAL A 1 99 ? -11.312 -8.238 10.083 1.00 90.19 99 VAL A C 1
ATOM 811 O O . VAL A 1 99 ? -11.899 -9.284 9.824 1.00 90.19 99 VAL A O 1
ATOM 814 N N . ALA A 1 100 ? -11.712 -7.441 11.080 1.00 86.81 100 ALA A N 1
ATOM 815 C CA . ALA A 1 100 ? -12.861 -7.733 11.934 1.00 86.81 100 ALA A CA 1
ATOM 816 C C . ALA A 1 100 ? -14.204 -7.697 11.183 1.00 86.81 100 ALA A C 1
ATOM 818 O O . ALA A 1 100 ? -15.065 -8.538 11.430 1.00 86.81 100 ALA A O 1
ATOM 819 N N . ILE A 1 101 ? -14.393 -6.744 10.263 1.00 88.00 101 ILE A N 1
ATOM 820 C CA . ILE A 1 101 ? -15.609 -6.644 9.437 1.00 88.00 101 ILE A CA 1
ATOM 821 C C . ILE A 1 101 ? -15.641 -7.771 8.400 1.00 88.00 101 ILE A C 1
ATOM 823 O O . ILE A 1 101 ? -16.684 -8.387 8.194 1.00 88.00 101 ILE A O 1
ATOM 827 N N . GLU A 1 102 ? -14.486 -8.089 7.818 1.00 86.75 102 GLU A N 1
ATOM 828 C CA . GLU A 1 102 ? -14.306 -9.168 6.841 1.00 86.75 102 GLU A CA 1
ATOM 829 C C . GLU A 1 102 ? -14.329 -10.574 7.476 1.00 86.75 102 GLU A C 1
ATOM 831 O O . GLU A 1 102 ? -14.138 -11.568 6.784 1.00 86.75 102 GLU A O 1
ATOM 836 N N . LYS A 1 103 ? -14.595 -10.684 8.789 1.00 87.00 103 LYS A N 1
ATOM 837 C CA . LYS A 1 103 ? -14.655 -11.949 9.551 1.00 87.00 103 LYS A CA 1
ATOM 838 C C . LYS A 1 103 ? -13.364 -12.781 9.492 1.00 87.00 103 LYS A C 1
ATOM 840 O O . LYS A 1 103 ? -13.408 -14.001 9.641 1.00 87.00 103 LYS A O 1
ATOM 845 N N . ILE A 1 104 ? -12.226 -12.109 9.335 1.00 85.88 104 ILE A N 1
ATOM 846 C CA . ILE A 1 104 ? -10.877 -12.695 9.342 1.00 85.88 104 ILE A CA 1
ATOM 847 C C . ILE A 1 104 ? -10.009 -12.153 10.493 1.00 85.88 104 ILE A C 1
ATOM 849 O O . ILE A 1 104 ? -8.787 -12.228 10.451 1.00 85.88 104 ILE A O 1
ATOM 853 N N . ALA A 1 105 ? -10.628 -11.589 11.534 1.00 84.19 105 ALA A N 1
ATOM 854 C CA . ALA A 1 105 ? -9.933 -11.269 12.784 1.00 84.19 105 ALA A CA 1
ATOM 855 C C . ALA A 1 105 ? -9.385 -12.546 13.449 1.00 84.19 105 ALA A C 1
ATOM 857 O O . ALA A 1 105 ? -10.037 -13.592 13.412 1.00 84.19 105 ALA A O 1
ATOM 858 N N . GLY A 1 106 ? -8.192 -12.465 14.043 1.00 78.69 106 GLY A N 1
ATOM 859 C CA . GLY A 1 106 ? -7.480 -13.598 14.636 1.00 78.69 106 GLY A CA 1
ATOM 860 C C . GLY A 1 106 ? -6.857 -14.582 13.638 1.00 78.69 106 GLY A C 1
ATOM 861 O O . GLY A 1 106 ? -6.276 -15.581 14.066 1.00 78.69 106 GLY A O 1
ATOM 862 N N . TYR A 1 107 ? -6.976 -14.334 12.329 1.00 82.38 107 TYR A N 1
ATOM 863 C CA . TYR A 1 107 ? -6.268 -15.113 11.310 1.00 82.38 107 TYR A CA 1
ATOM 864 C C . TYR A 1 107 ? -4.772 -14.791 11.364 1.00 82.38 107 TYR A C 1
ATOM 866 O O . TYR A 1 107 ? -4.367 -13.737 11.851 1.00 82.38 107 TYR A O 1
ATOM 874 N N . ASP A 1 108 ? -3.940 -15.699 10.860 1.00 84.75 108 ASP A N 1
ATOM 875 C CA . ASP A 1 108 ? -2.511 -15.441 10.746 1.00 84.75 108 ASP A CA 1
ATOM 876 C C . ASP A 1 108 ? -2.191 -14.491 9.578 1.00 84.75 108 ASP A C 1
ATOM 878 O O . ASP A 1 108 ? -2.911 -14.406 8.578 1.00 84.75 108 ASP A O 1
ATOM 882 N N . ASP A 1 109 ? -1.072 -13.778 9.691 1.00 85.69 109 ASP A N 1
ATOM 883 C CA . ASP A 1 109 ? -0.622 -12.800 8.700 1.00 85.69 109 ASP A CA 1
ATOM 884 C C . ASP A 1 109 ? -0.559 -13.334 7.254 1.00 85.69 109 ASP A C 1
ATOM 886 O O . ASP A 1 109 ? -0.965 -12.605 6.343 1.00 85.69 109 ASP A O 1
ATOM 890 N N . PRO A 1 110 ? -0.116 -14.586 6.979 1.00 86.94 110 PRO A N 1
ATOM 891 C CA . PRO A 1 110 ? -0.174 -15.146 5.629 1.00 86.94 110 PRO A CA 1
ATOM 892 C C . PRO A 1 110 ? -1.592 -15.200 5.057 1.00 86.94 110 PRO A C 1
ATOM 894 O O . PRO A 1 110 ? -1.777 -14.928 3.867 1.00 86.94 110 PRO A O 1
ATOM 897 N N . SER A 1 111 ? -2.592 -15.519 5.883 1.00 85.50 111 SER A N 1
ATOM 898 C CA . SER A 1 111 ? -3.991 -15.559 5.457 1.00 85.50 111 SER A CA 1
ATOM 899 C C . SER A 1 111 ? -4.549 -14.158 5.221 1.00 85.50 111 SER A C 1
ATOM 901 O O . SER A 1 111 ? -5.227 -13.939 4.217 1.00 85.50 111 SER A O 1
ATOM 903 N N . ILE A 1 112 ? -4.216 -13.189 6.083 1.00 87.50 112 ILE A N 1
ATOM 904 C CA . ILE A 1 112 ? -4.597 -11.778 5.895 1.00 87.50 112 ILE A CA 1
ATOM 905 C C . ILE A 1 112 ? -3.993 -11.233 4.592 1.00 87.50 112 ILE A C 1
ATOM 907 O O . ILE A 1 112 ? -4.686 -10.585 3.805 1.00 87.50 112 ILE A O 1
ATOM 911 N N . TRP A 1 113 ? -2.720 -11.536 4.321 1.00 90.81 113 TRP A N 1
ATOM 912 C CA . TRP A 1 113 ? -2.050 -11.156 3.077 1.00 90.81 113 TRP A CA 1
ATOM 913 C C . TRP A 1 113 ? -2.705 -11.791 1.845 1.00 90.81 113 TRP A C 1
ATOM 915 O O . TRP A 1 113 ? -2.967 -11.098 0.859 1.00 90.81 113 TRP A O 1
ATOM 925 N N . ALA A 1 114 ? -2.982 -13.099 1.893 1.00 86.81 114 ALA A N 1
ATOM 926 C CA . ALA A 1 114 ? -3.640 -13.810 0.801 1.00 86.81 114 ALA A CA 1
ATOM 927 C C . ALA A 1 114 ? -5.023 -13.216 0.508 1.00 86.81 114 ALA A C 1
ATOM 929 O O . ALA A 1 114 ? -5.306 -12.895 -0.645 1.00 86.81 114 ALA A O 1
ATOM 930 N N . TYR A 1 115 ? -5.822 -12.967 1.549 1.00 87.12 115 TYR A N 1
ATOM 931 C CA . TYR A 1 115 ? -7.118 -12.304 1.426 1.00 87.12 115 TYR A CA 1
ATOM 932 C C . TYR A 1 115 ? -6.988 -10.931 0.766 1.00 87.12 115 TYR A C 1
ATOM 934 O O . TYR A 1 115 ? -7.652 -10.650 -0.228 1.00 87.12 115 TYR A O 1
ATOM 942 N N . ALA A 1 116 ? -6.081 -10.085 1.267 1.00 92.56 116 ALA A N 1
ATOM 943 C CA . ALA A 1 116 ? -5.874 -8.745 0.732 1.00 92.56 116 ALA A CA 1
ATOM 944 C C . ALA A 1 116 ? -5.490 -8.761 -0.758 1.00 92.56 116 ALA A C 1
ATOM 946 O O . ALA A 1 116 ? -5.983 -7.946 -1.542 1.00 92.56 116 ALA A O 1
ATOM 947 N N . ARG A 1 117 ? -4.622 -9.698 -1.156 1.00 90.50 117 ARG A N 1
ATOM 948 C CA . ARG A 1 117 ? -4.209 -9.894 -2.548 1.00 90.50 117 ARG A CA 1
ATOM 949 C C . ARG A 1 117 ? -5.371 -10.365 -3.420 1.00 90.50 117 ARG A C 1
ATOM 951 O O . ARG A 1 117 ? -5.601 -9.775 -4.474 1.00 90.50 117 ARG A O 1
ATOM 958 N N . ASP A 1 118 ? -6.065 -11.417 -3.000 1.00 84.06 118 ASP A N 1
ATOM 959 C CA . ASP A 1 118 ? -7.082 -12.098 -3.808 1.00 84.06 118 ASP A CA 1
ATOM 960 C C . ASP A 1 118 ? -8.329 -11.219 -3.981 1.00 84.06 118 ASP A C 1
ATOM 962 O O . ASP A 1 118 ? -8.870 -11.116 -5.082 1.00 84.06 118 ASP A O 1
ATOM 966 N N . GLU A 1 119 ? -8.686 -10.461 -2.944 1.00 83.81 119 GLU A N 1
ATOM 967 C CA . GLU A 1 119 ? -9.735 -9.443 -2.997 1.00 83.81 119 GLU A CA 1
ATOM 968 C C . GLU A 1 119 ? -9.286 -8.147 -3.684 1.00 83.81 119 GLU A C 1
ATOM 970 O O . GLU A 1 119 ? -10.090 -7.240 -3.892 1.00 83.81 119 GLU A O 1
ATOM 975 N N . GLY A 1 120 ? -8.015 -8.022 -4.071 1.00 86.69 120 GLY A N 1
ATOM 976 C CA . GLY A 1 120 ? -7.511 -6.887 -4.840 1.00 86.69 120 GLY A CA 1
ATOM 977 C C . GLY A 1 120 ? -7.481 -5.570 -4.063 1.00 86.69 120 GLY A C 1
ATOM 978 O O . GLY A 1 120 ? -7.780 -4.517 -4.641 1.00 86.69 120 GLY A O 1
ATOM 979 N N . PHE A 1 121 ? -7.130 -5.619 -2.777 1.00 91.94 121 PHE A N 1
ATOM 980 C CA . PHE A 1 121 ? -6.809 -4.432 -1.991 1.00 91.94 121 PHE A CA 1
ATOM 981 C C . PHE A 1 121 ? -5.498 -3.794 -2.462 1.00 91.94 121 PHE A C 1
ATOM 983 O O . PHE A 1 121 ? -4.555 -4.476 -2.862 1.00 91.94 121 PHE A O 1
ATOM 990 N N . ASP A 1 122 ? -5.434 -2.465 -2.414 1.00 93.25 122 ASP A N 1
ATOM 991 C CA . ASP A 1 122 ? -4.234 -1.707 -2.774 1.00 93.25 122 ASP A CA 1
ATOM 992 C C . ASP A 1 122 ? -3.338 -1.464 -1.563 1.00 93.25 122 ASP A C 1
ATOM 994 O O . ASP A 1 122 ? -2.118 -1.387 -1.711 1.00 93.25 122 ASP A O 1
ATOM 998 N N . PHE A 1 123 ? -3.937 -1.369 -0.374 1.00 95.69 123 PHE A N 1
ATOM 999 C CA . PHE A 1 123 ? -3.227 -1.128 0.873 1.00 95.69 123 PHE A CA 1
ATOM 1000 C C . PHE A 1 123 ? -3.678 -2.068 1.985 1.00 95.69 123 PHE A C 1
ATOM 1002 O O . PHE A 1 123 ? -4.874 -2.323 2.136 1.00 95.69 123 PHE A O 1
ATOM 1009 N N . ILE A 1 124 ? -2.729 -2.485 2.821 1.00 96.56 124 ILE A N 1
ATOM 1010 C CA . ILE A 1 124 ? -2.998 -2.985 4.171 1.00 96.56 124 ILE A CA 1
ATOM 1011 C C . ILE A 1 124 ? -2.493 -1.925 5.149 1.00 96.56 124 ILE A C 1
ATOM 1013 O O . ILE A 1 124 ? -1.316 -1.575 5.136 1.00 96.56 124 ILE A O 1
ATOM 1017 N N . VAL A 1 125 ? -3.381 -1.373 5.970 1.00 96.44 125 VAL A N 1
ATOM 1018 C CA . VAL A 1 125 ? -3.043 -0.364 6.982 1.00 96.44 125 VAL A CA 1
ATOM 1019 C C . VAL A 1 125 ? -2.851 -1.073 8.315 1.00 96.44 125 VAL A C 1
ATOM 1021 O O . VAL A 1 125 ? -3.767 -1.760 8.756 1.00 96.44 125 VAL A O 1
ATOM 1024 N N . THR A 1 126 ? -1.702 -0.888 8.963 1.00 94.50 126 THR A N 1
ATOM 1025 C CA . THR A 1 126 ? -1.375 -1.553 10.238 1.00 94.50 126 THR A CA 1
ATOM 1026 C C . THR A 1 126 ? -0.553 -0.638 11.156 1.00 94.50 126 THR A C 1
ATOM 1028 O O . THR A 1 126 ? 0.102 0.298 10.694 1.00 94.50 126 THR A O 1
ATOM 1031 N N . HIS A 1 127 ? -0.613 -0.863 12.469 1.00 88.38 127 HIS A N 1
ATOM 1032 C CA . HIS A 1 127 ? 0.297 -0.251 13.452 1.00 88.38 127 HIS A CA 1
ATOM 1033 C C . HIS A 1 127 ? 1.605 -1.042 13.613 1.00 88.38 127 HIS A C 1
ATOM 1035 O O . HIS A 1 127 ? 2.388 -0.701 14.503 1.00 88.38 127 HIS A O 1
ATOM 1041 N N . ASP A 1 128 ? 1.805 -2.105 12.824 1.00 71.44 128 ASP A N 1
ATOM 1042 C CA . ASP A 1 128 ? 2.776 -3.149 13.133 1.00 71.44 128 ASP A CA 1
ATOM 1043 C C . ASP A 1 128 ? 4.177 -2.602 13.448 1.00 71.44 128 ASP A C 1
ATOM 1045 O O . ASP A 1 128 ? 4.764 -1.783 12.734 1.00 71.44 128 ASP A O 1
ATOM 1049 N N . GLN A 1 129 ? 4.683 -3.034 14.598 1.00 59.53 129 GLN A N 1
ATOM 1050 C CA . GLN A 1 129 ? 5.962 -2.624 15.147 1.00 59.53 129 GLN A CA 1
ATOM 1051 C C . GLN A 1 129 ? 6.906 -3.810 15.038 1.00 59.53 129 GLN A C 1
ATOM 1053 O O . GLN A 1 129 ? 6.930 -4.650 15.932 1.00 59.53 129 GLN A O 1
ATOM 1058 N N . ARG A 1 130 ? 7.691 -3.840 13.953 1.00 52.66 130 ARG A N 1
ATOM 1059 C CA . ARG A 1 130 ? 8.892 -4.670 13.728 1.00 52.66 130 ARG A CA 1
ATOM 1060 C C . ARG A 1 130 ? 9.080 -5.796 14.755 1.00 52.66 130 ARG A C 1
ATOM 1062 O O . ARG A 1 130 ? 9.861 -5.651 15.703 1.00 52.66 130 ARG A O 1
ATOM 1069 N N . ARG A 1 131 ? 8.440 -6.946 14.544 1.00 50.84 131 ARG A N 1
ATOM 1070 C CA . ARG A 1 131 ? 8.812 -8.189 15.231 1.00 50.84 131 ARG A CA 1
ATOM 1071 C C . ARG A 1 131 ? 9.292 -9.198 14.202 1.00 50.84 131 ARG A C 1
ATOM 1073 O O . ARG A 1 131 ? 8.616 -9.495 13.237 1.00 50.84 131 ARG A O 1
ATOM 1080 N N . ARG A 1 132 ? 10.500 -9.725 14.421 1.00 52.03 132 ARG A N 1
ATOM 1081 C CA . ARG A 1 132 ? 11.245 -10.612 13.507 1.00 52.03 132 ARG A CA 1
ATOM 1082 C C . ARG A 1 132 ? 10.663 -12.035 13.413 1.00 52.03 132 ARG A C 1
ATOM 1084 O O . ARG A 1 132 ? 11.435 -12.992 13.387 1.00 52.03 132 ARG A O 1
ATOM 1091 N N . ASP A 1 133 ? 9.346 -12.202 13.413 1.00 57.34 133 ASP A N 1
ATOM 1092 C CA . ASP A 1 133 ? 8.720 -13.520 13.287 1.00 57.34 133 ASP A CA 1
ATOM 1093 C C . ASP A 1 133 ? 8.275 -13.788 11.836 1.00 57.34 133 ASP A C 1
ATOM 1095 O O . ASP A 1 133 ? 8.254 -12.906 10.981 1.00 57.34 133 ASP A O 1
ATOM 1099 N N . MET A 1 134 ? 7.974 -15.043 11.513 1.00 51.31 134 MET A N 1
ATOM 1100 C CA . MET A 1 134 ? 7.366 -15.453 10.240 1.00 51.31 134 MET A CA 1
ATOM 1101 C C . MET A 1 134 ? 5.900 -14.995 10.117 1.00 51.31 134 MET A C 1
ATOM 1103 O O . MET A 1 134 ? 5.313 -15.126 9.047 1.00 51.31 134 MET A O 1
ATOM 1107 N N . ARG A 1 135 ? 5.337 -14.453 11.202 1.00 64.44 135 ARG A N 1
ATOM 1108 C CA . ARG A 1 135 ? 4.018 -13.817 11.313 1.00 64.44 135 ARG A CA 1
ATOM 1109 C C . ARG A 1 135 ? 4.164 -12.291 11.330 1.00 64.44 135 ARG A C 1
ATOM 1111 O O . ARG A 1 135 ? 3.746 -11.655 12.284 1.00 64.44 135 ARG A O 1
ATOM 1118 N N . ASP A 1 136 ? 4.914 -11.754 10.377 1.00 80.69 136 ASP A N 1
ATOM 1119 C CA . ASP A 1 136 ? 5.043 -10.307 10.191 1.00 80.69 136 ASP A CA 1
ATOM 1120 C C . ASP A 1 136 ? 4.581 -9.991 8.767 1.00 80.69 136 ASP A C 1
ATOM 1122 O O . ASP A 1 136 ? 5.238 -10.376 7.785 1.00 80.69 136 ASP A O 1
ATOM 1126 N N . LEU A 1 137 ? 3.440 -9.306 8.657 1.00 84.81 137 LEU A N 1
ATOM 1127 C CA . LEU A 1 137 ? 2.862 -8.825 7.400 1.00 84.81 137 LEU A CA 1
ATOM 1128 C C . LEU A 1 137 ? 3.888 -8.066 6.551 1.00 84.81 137 LEU A C 1
ATOM 1130 O O . LEU A 1 137 ? 3.897 -8.214 5.328 1.00 84.81 137 LEU A O 1
ATOM 1134 N N . THR A 1 138 ? 4.796 -7.311 7.175 1.00 87.88 138 THR A N 1
ATOM 1135 C CA . THR A 1 138 ? 5.881 -6.591 6.495 1.00 87.88 138 THR A CA 1
ATOM 1136 C C . THR A 1 138 ? 6.801 -7.558 5.767 1.00 87.88 138 THR A C 1
ATOM 1138 O O . THR A 1 138 ? 7.113 -7.374 4.589 1.00 87.88 138 THR A O 1
ATOM 1141 N N . ARG A 1 139 ? 7.242 -8.615 6.455 1.00 83.12 139 ARG A N 1
ATOM 1142 C CA . ARG A 1 139 ? 8.150 -9.615 5.887 1.00 83.12 139 ARG A CA 1
ATOM 1143 C C . ARG A 1 139 ? 7.473 -10.387 4.762 1.00 83.12 139 ARG A C 1
ATOM 1145 O O . ARG A 1 139 ? 8.095 -10.608 3.723 1.00 83.12 139 ARG A O 1
ATOM 1152 N N . ILE A 1 140 ? 6.215 -10.777 4.959 1.00 86.44 140 ILE A N 1
ATOM 1153 C CA . ILE A 1 140 ? 5.415 -11.470 3.944 1.00 86.44 140 ILE A CA 1
ATOM 1154 C C . ILE A 1 140 ? 5.275 -10.589 2.700 1.00 86.44 140 ILE A C 1
ATOM 1156 O O . ILE A 1 140 ? 5.533 -11.059 1.590 1.00 86.44 140 ILE A O 1
ATOM 1160 N N . ALA A 1 141 ? 4.961 -9.304 2.883 1.00 88.75 141 ALA A N 1
ATOM 1161 C CA . ALA A 1 141 ? 4.861 -8.345 1.793 1.00 88.75 141 ALA A CA 1
ATOM 1162 C C . ALA A 1 141 ? 6.177 -8.215 1.022 1.00 88.75 141 ALA A C 1
ATOM 1164 O O . ALA A 1 141 ? 6.182 -8.311 -0.204 1.00 88.75 141 ALA A O 1
ATOM 1165 N N . VAL A 1 142 ? 7.301 -8.045 1.724 1.00 86.88 142 VAL A N 1
ATOM 1166 C CA . VAL A 1 142 ? 8.632 -7.924 1.109 1.00 86.88 142 VAL A CA 1
ATOM 1167 C C . VAL A 1 142 ? 8.979 -9.156 0.273 1.00 86.88 142 VAL A C 1
ATOM 1169 O O . VAL A 1 142 ? 9.415 -9.008 -0.868 1.00 86.88 142 VAL A O 1
ATOM 1172 N N . VAL A 1 143 ? 8.752 -10.364 0.800 1.00 85.31 143 VAL A N 1
ATOM 1173 C CA . VAL A 1 143 ? 9.019 -11.615 0.069 1.00 85.31 143 VAL A CA 1
ATOM 1174 C C . VAL A 1 143 ? 8.118 -11.734 -1.162 1.00 85.31 143 VAL A C 1
ATOM 1176 O O . VAL A 1 143 ? 8.613 -12.011 -2.252 1.00 85.31 143 VAL A O 1
ATOM 1179 N N . ALA A 1 144 ? 6.817 -11.470 -1.024 1.00 86.81 144 ALA A N 1
ATOM 1180 C CA . ALA A 1 144 ? 5.874 -11.561 -2.136 1.00 86.81 144 ALA A CA 1
ATOM 1181 C C . ALA A 1 144 ? 6.183 -10.544 -3.248 1.00 86.81 144 ALA A C 1
ATOM 1183 O O . ALA A 1 144 ? 6.142 -10.881 -4.433 1.00 86.81 144 ALA A O 1
ATOM 1184 N N . TRP A 1 145 ? 6.532 -9.309 -2.879 1.00 86.19 145 TRP A N 1
ATOM 1185 C CA . TRP A 1 145 ? 6.961 -8.290 -3.834 1.00 86.19 145 TRP A CA 1
ATOM 1186 C C . TRP A 1 145 ? 8.282 -8.661 -4.515 1.00 86.19 145 TRP A C 1
ATOM 1188 O O . TRP A 1 145 ? 8.389 -8.488 -5.727 1.00 86.19 145 TRP A O 1
ATOM 1198 N N . HIS A 1 146 ? 9.252 -9.224 -3.786 1.00 83.94 146 HIS A N 1
ATOM 1199 C CA . HIS A 1 146 ? 10.490 -9.736 -4.380 1.00 83.94 146 HIS A CA 1
ATOM 1200 C C . HIS A 1 146 ? 10.205 -10.800 -5.447 1.00 83.94 146 HIS A C 1
ATOM 1202 O O . HIS A 1 146 ? 10.672 -10.697 -6.578 1.00 83.94 146 HIS A O 1
ATOM 1208 N N . GLU A 1 147 ? 9.412 -11.817 -5.101 1.00 82.31 147 GLU A N 1
ATOM 1209 C CA . GLU A 1 147 ? 9.066 -12.909 -6.013 1.00 82.31 147 GLU A CA 1
ATOM 1210 C C . GLU A 1 147 ? 8.351 -12.404 -7.269 1.00 82.31 147 GLU A C 1
ATOM 1212 O O . GLU A 1 147 ? 8.657 -12.851 -8.376 1.00 82.31 147 GLU A O 1
ATOM 1217 N N . ALA A 1 148 ? 7.433 -11.446 -7.114 1.00 80.44 148 ALA A N 1
ATOM 1218 C CA . ALA A 1 148 ? 6.727 -10.845 -8.238 1.00 80.44 148 ALA A CA 1
ATOM 1219 C C . ALA A 1 148 ? 7.669 -10.060 -9.164 1.00 80.44 148 ALA A C 1
ATOM 1221 O O . ALA A 1 148 ? 7.584 -10.214 -10.382 1.00 80.44 148 ALA A O 1
ATOM 1222 N N . LEU A 1 149 ? 8.592 -9.274 -8.602 1.00 77.31 149 LEU A N 1
ATOM 1223 C CA . LEU A 1 149 ? 9.573 -8.506 -9.373 1.00 77.31 149 LEU A CA 1
ATOM 1224 C C . LEU A 1 149 ? 10.567 -9.408 -10.112 1.00 77.31 149 LEU A C 1
ATOM 1226 O O . LEU A 1 149 ? 10.839 -9.182 -11.290 1.00 77.31 149 LEU A O 1
ATOM 1230 N N . VAL A 1 150 ? 11.065 -10.462 -9.459 1.00 75.38 150 VAL A N 1
ATOM 1231 C CA . VAL A 1 150 ? 11.940 -11.459 -10.099 1.00 75.38 150 VAL A CA 1
ATOM 1232 C C . VAL A 1 150 ? 11.205 -12.187 -11.218 1.00 75.38 150 VAL A C 1
ATOM 1234 O O . VAL A 1 150 ? 11.749 -12.382 -12.300 1.00 75.38 150 VAL A O 1
ATOM 1237 N N . ARG A 1 151 ? 9.947 -12.574 -11.003 1.00 72.19 151 ARG A N 1
ATOM 1238 C CA . ARG A 1 151 ? 9.162 -13.224 -12.054 1.00 72.19 151 ARG A CA 1
ATOM 1239 C C . ARG A 1 151 ? 8.952 -12.302 -13.256 1.00 72.19 151 ARG A C 1
ATOM 1241 O O . ARG A 1 151 ? 9.057 -12.768 -14.386 1.00 72.19 151 ARG A O 1
ATOM 1248 N N . GLN A 1 152 ? 8.679 -11.020 -13.018 1.00 70.38 152 GLN A N 1
ATOM 1249 C CA . GLN A 1 152 ? 8.498 -10.033 -14.082 1.00 70.38 152 GLN A CA 1
ATOM 1250 C C . GLN A 1 152 ? 9.793 -9.784 -14.873 1.00 70.38 152 GLN A C 1
ATOM 1252 O O . GLN A 1 152 ? 9.721 -9.549 -16.074 1.00 70.38 152 GLN A O 1
ATOM 1257 N N . SER A 1 153 ? 10.970 -9.870 -14.241 1.00 66.50 153 SER A N 1
ATOM 1258 C CA . SER A 1 153 ? 12.256 -9.709 -14.937 1.00 66.50 153 SER A CA 1
ATOM 1259 C C . SER A 1 153 ? 12.686 -10.938 -15.746 1.00 66.50 153 SER A C 1
ATOM 1261 O O . SER A 1 153 ? 13.485 -10.803 -16.668 1.00 66.50 153 SER A O 1
ATOM 1263 N N . MET A 1 154 ? 12.169 -12.129 -15.421 1.00 65.38 154 MET A N 1
ATOM 1264 C CA . MET A 1 154 ? 12.506 -13.383 -16.109 1.00 65.38 154 MET A CA 1
ATOM 1265 C C . MET A 1 154 ? 11.574 -13.738 -17.274 1.00 65.38 154 MET A C 1
ATOM 1267 O O . MET A 1 154 ? 11.935 -14.573 -18.102 1.00 65.38 154 MET A O 1
ATOM 1271 N N . ASP A 1 155 ? 10.375 -13.162 -17.328 1.00 62.09 155 ASP A N 1
ATOM 1272 C CA . ASP A 1 155 ? 9.363 -13.467 -18.339 1.00 62.09 155 ASP A CA 1
ATOM 1273 C C . ASP A 1 155 ? 9.083 -12.212 -19.179 1.00 62.09 155 ASP A C 1
ATOM 1275 O O . ASP A 1 155 ? 8.286 -11.355 -18.799 1.00 62.09 155 ASP A O 1
ATOM 1279 N N . GLU A 1 156 ? 9.755 -12.101 -20.332 1.00 52.62 156 GLU A N 1
ATOM 1280 C CA . GLU A 1 156 ? 9.614 -10.972 -21.268 1.00 52.62 156 GLU A CA 1
ATOM 1281 C C . GLU A 1 156 ? 8.157 -10.759 -21.720 1.00 52.62 156 GLU A C 1
ATOM 1283 O O . GLU A 1 156 ? 7.751 -9.626 -21.981 1.00 52.62 156 GLU A O 1
ATOM 1288 N N .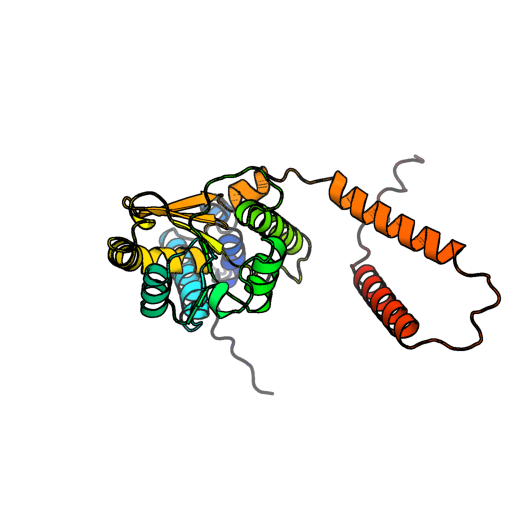 ALA A 1 157 ? 7.333 -11.817 -21.743 1.00 49.66 157 ALA A N 1
ATOM 1289 C CA . ALA A 1 157 ? 5.906 -11.718 -22.046 1.00 49.66 157 ALA A CA 1
ATOM 1290 C C . ALA A 1 157 ? 5.079 -11.210 -20.847 1.00 49.66 157 ALA A C 1
ATOM 1292 O O . ALA A 1 157 ? 4.041 -10.570 -21.039 1.00 49.66 157 ALA A O 1
ATOM 1293 N N . ALA A 1 158 ? 5.539 -11.443 -19.613 1.00 48.28 158 ALA A N 1
ATOM 1294 C CA . ALA A 1 158 ? 4.945 -10.897 -18.389 1.00 48.28 158 ALA A CA 1
ATOM 1295 C C . ALA A 1 158 ? 5.439 -9.483 -18.043 1.00 48.28 158 ALA A C 1
ATOM 1297 O O . ALA A 1 158 ? 4.822 -8.826 -17.203 1.00 48.28 158 ALA A O 1
ATOM 1298 N N . GLY A 1 159 ? 6.494 -8.990 -18.704 1.00 48.50 159 GLY A N 1
ATOM 1299 C CA . GLY A 1 159 ? 7.078 -7.661 -18.481 1.00 48.50 159 GLY A CA 1
ATOM 1300 C C . GLY A 1 159 ? 6.062 -6.511 -18.520 1.00 48.50 159 GLY A C 1
ATOM 1301 O O . GLY A 1 159 ? 6.236 -5.513 -17.823 1.00 48.50 159 GLY A O 1
ATOM 1302 N N . ASN A 1 160 ? 4.946 -6.694 -19.232 1.00 49.50 160 ASN A N 1
ATOM 1303 C CA . ASN A 1 160 ? 3.895 -5.687 -19.398 1.00 49.50 160 ASN A CA 1
ATOM 1304 C C . ASN A 1 160 ? 2.679 -5.848 -18.464 1.00 49.50 160 ASN A C 1
ATOM 1306 O O . ASN A 1 160 ? 1.797 -4.987 -18.471 1.00 49.50 160 ASN A O 1
ATOM 1310 N N . ALA A 1 161 ? 2.587 -6.921 -17.670 1.00 55.59 161 ALA A N 1
ATOM 1311 C CA . ALA A 1 161 ? 1.464 -7.111 -16.752 1.00 55.59 161 ALA A CA 1
ATOM 1312 C C . ALA A 1 161 ? 1.708 -6.345 -15.435 1.00 55.59 161 ALA A C 1
ATOM 1314 O O . ALA A 1 161 ? 2.729 -6.566 -14.783 1.00 55.59 161 ALA A O 1
ATOM 1315 N N . PRO A 1 162 ? 0.792 -5.460 -14.994 1.00 64.56 162 PRO A N 1
ATOM 1316 C CA . PRO A 1 162 ? 0.980 -4.726 -13.747 1.00 64.56 162 PRO A CA 1
ATOM 1317 C C . PRO A 1 162 ? 0.970 -5.688 -12.554 1.00 64.56 162 PRO A C 1
ATOM 1319 O O . PRO A 1 162 ? 0.018 -6.456 -12.385 1.00 64.56 162 PRO A O 1
ATOM 1322 N N . ILE A 1 163 ? 1.990 -5.615 -11.692 1.00 73.25 163 ILE A N 1
ATOM 1323 C CA . ILE A 1 163 ? 1.999 -6.355 -10.426 1.00 73.25 163 ILE A CA 1
ATOM 1324 C C . ILE A 1 163 ? 0.876 -5.808 -9.537 1.00 73.25 163 ILE A C 1
ATOM 1326 O O . ILE A 1 163 ? 0.836 -4.629 -9.169 1.00 73.25 163 ILE A O 1
ATOM 1330 N N . ARG A 1 164 ? -0.066 -6.684 -9.185 1.00 79.75 164 ARG A N 1
ATOM 1331 C CA . ARG A 1 164 ? -1.209 -6.366 -8.323 1.00 79.75 164 ARG A CA 1
ATOM 1332 C C . ARG A 1 164 ? -1.013 -6.985 -6.947 1.00 79.75 164 ARG A C 1
ATOM 1334 O O . ARG A 1 164 ? -1.668 -7.960 -6.603 1.00 79.75 164 ARG A O 1
ATOM 1341 N N . LEU A 1 165 ? -0.088 -6.414 -6.185 1.00 90.00 165 LEU A N 1
ATOM 1342 C CA . LEU A 1 165 ? 0.102 -6.737 -4.776 1.00 90.00 165 LEU A CA 1
ATOM 1343 C C . LEU A 1 165 ? -0.258 -5.521 -3.907 1.00 90.00 165 LEU A C 1
ATOM 1345 O O . LEU A 1 165 ? -0.097 -4.382 -4.365 1.00 90.00 165 LEU A O 1
ATOM 1349 N N . PRO A 1 166 ? -0.767 -5.743 -2.684 1.00 93.31 166 PRO A N 1
ATOM 1350 C CA . PRO A 1 166 ? -1.024 -4.661 -1.747 1.00 93.31 166 PRO A CA 1
ATOM 1351 C C . PRO A 1 166 ? 0.285 -4.059 -1.213 1.00 93.31 166 PRO A C 1
ATOM 1353 O O . PRO A 1 166 ? 1.313 -4.731 -1.109 1.00 93.31 166 PRO A O 1
ATOM 1356 N N . ILE A 1 167 ? 0.237 -2.776 -0.860 1.00 94.00 167 ILE A N 1
ATOM 1357 C CA . ILE A 1 167 ? 1.306 -2.054 -0.160 1.00 94.00 167 ILE A CA 1
ATOM 1358 C C . ILE A 1 167 ? 0.972 -2.004 1.330 1.00 94.00 167 ILE A C 1
ATOM 1360 O O . ILE A 1 167 ? -0.163 -1.709 1.708 1.00 94.00 167 ILE A O 1
ATOM 1364 N N . ILE A 1 168 ? 1.958 -2.239 2.189 1.00 94.81 168 ILE A N 1
ATOM 1365 C CA . ILE A 1 168 ? 1.783 -2.061 3.630 1.00 94.81 168 ILE A CA 1
ATOM 1366 C C . ILE A 1 168 ? 1.937 -0.575 3.981 1.00 94.81 168 ILE A C 1
ATOM 1368 O O . ILE A 1 168 ? 2.924 0.060 3.610 1.00 94.81 168 ILE A O 1
ATOM 1372 N N . LEU A 1 169 ? 0.966 -0.011 4.701 1.00 95.62 169 LEU A N 1
ATOM 1373 C CA . LEU A 1 169 ? 0.997 1.348 5.240 1.00 95.62 169 LEU A CA 1
ATOM 1374 C C . LEU A 1 169 ? 1.074 1.298 6.773 1.00 95.62 169 LEU A C 1
ATOM 1376 O O . LEU A 1 169 ? 0.055 1.164 7.453 1.00 95.62 169 LEU A O 1
ATOM 1380 N N . HIS A 1 170 ? 2.285 1.451 7.305 1.00 94.88 170 HIS A N 1
ATOM 1381 C CA . HIS A 1 170 ? 2.568 1.508 8.736 1.00 94.88 170 HIS A CA 1
ATOM 1382 C C . HIS A 1 170 ? 2.184 2.852 9.338 1.00 94.88 170 HIS A C 1
ATOM 1384 O O . HIS A 1 170 ? 2.682 3.904 8.929 1.00 94.88 170 HIS A O 1
ATOM 1390 N N . LEU A 1 171 ? 1.342 2.824 10.365 1.00 94.62 171 LEU A N 1
ATOM 1391 C CA . LEU A 1 171 ? 1.039 3.990 11.183 1.00 94.62 171 LEU A CA 1
ATOM 1392 C C . LEU A 1 171 ? 2.013 4.043 12.358 1.00 94.62 171 LEU A C 1
ATOM 1394 O O . LEU A 1 171 ? 2.113 3.108 13.143 1.00 94.62 171 LEU A O 1
ATOM 1398 N N . THR A 1 172 ? 2.720 5.162 12.498 1.00 92.38 172 THR A N 1
ATOM 1399 C CA . THR A 1 172 ? 3.687 5.385 13.584 1.00 92.38 172 THR A CA 1
ATOM 1400 C C . THR A 1 172 ? 3.525 6.783 14.180 1.00 92.38 172 THR A C 1
ATOM 1402 O O . THR A 1 172 ? 2.855 7.646 13.603 1.00 92.38 172 THR A O 1
ATOM 1405 N N . GLY A 1 173 ? 4.101 7.017 15.363 1.00 92.00 173 GLY A N 1
ATOM 1406 C CA . GLY A 1 173 ? 4.010 8.312 16.045 1.00 92.00 173 GLY A CA 1
ATOM 1407 C C . GLY A 1 173 ? 2.557 8.764 16.213 1.00 92.00 173 GLY A C 1
ATOM 1408 O O . GLY A 1 173 ? 1.676 7.961 16.533 1.00 92.00 173 GLY A O 1
ATOM 1409 N N . ARG A 1 174 ? 2.269 10.033 15.909 1.00 93.31 174 ARG A N 1
ATOM 1410 C CA . ARG A 1 174 ? 0.910 10.593 16.030 1.00 93.31 174 ARG A CA 1
ATOM 1411 C C . ARG A 1 174 ? -0.086 10.036 15.012 1.00 93.31 174 ARG A C 1
ATOM 1413 O O . ARG A 1 174 ? -1.282 10.274 15.162 1.00 93.31 174 ARG A O 1
ATOM 1420 N N . ALA A 1 175 ? 0.355 9.312 13.979 1.00 92.94 175 ALA A N 1
ATOM 1421 C CA . ALA A 1 175 ? -0.575 8.646 13.064 1.00 92.94 175 ALA A CA 1
ATOM 1422 C C . ALA A 1 175 ? -1.296 7.461 13.727 1.00 92.94 175 ALA A C 1
ATOM 1424 O O . ALA A 1 175 ? -2.378 7.108 13.274 1.00 92.94 175 ALA A O 1
ATOM 1425 N N . THR A 1 176 ? -0.747 6.913 14.819 1.00 93.31 176 THR A N 1
ATOM 1426 C CA . THR A 1 176 ? -1.403 5.873 15.637 1.00 93.31 176 THR A CA 1
ATOM 1427 C C . THR A 1 176 ? -2.520 6.428 16.530 1.00 93.31 176 THR A C 1
ATOM 1429 O O . THR A 1 176 ? -3.361 5.689 17.046 1.00 93.31 176 THR A O 1
ATOM 1432 N N . GLU A 1 177 ? -2.556 7.750 16.726 1.00 92.94 177 GLU A N 1
ATOM 1433 C CA . GLU A 1 177 ? -3.579 8.416 17.519 1.00 92.94 177 GLU A CA 1
ATOM 1434 C C . GLU A 1 177 ? -4.802 8.720 16.649 1.00 92.94 177 GLU A C 1
ATOM 1436 O O . GLU A 1 177 ? -4.798 9.653 15.838 1.00 92.94 177 GLU A O 1
ATOM 1441 N N . SER A 1 178 ? -5.923 8.030 16.882 1.00 88.25 178 SER A N 1
ATOM 1442 C CA . SER A 1 178 ? -7.124 8.187 16.043 1.00 88.25 178 SER A CA 1
ATOM 1443 C C . SER A 1 178 ? -7.643 9.629 15.937 1.00 88.25 178 SER A C 1
ATOM 1445 O O . SER A 1 178 ? -8.253 9.992 14.935 1.00 88.25 178 SER A O 1
ATOM 1447 N N . LYS A 1 179 ? -7.405 10.470 16.957 1.00 90.81 179 LYS A N 1
ATOM 1448 C CA . LYS A 1 179 ? -7.788 11.897 16.949 1.00 90.81 179 LYS A CA 1
ATOM 1449 C C . LYS A 1 179 ? -6.963 12.726 15.956 1.00 90.81 179 LYS A C 1
ATOM 1451 O O . LYS A 1 179 ? -7.453 13.735 15.454 1.00 90.81 179 LYS A O 1
ATOM 1456 N N . LYS A 1 180 ? -5.711 12.342 15.697 1.00 93.12 180 LYS A N 1
ATOM 1457 C CA . LYS A 1 180 ? -4.777 13.056 14.811 1.00 93.12 180 LYS A CA 1
ATOM 1458 C C . LYS A 1 180 ? -4.709 12.425 13.422 1.00 93.12 180 LYS A C 1
ATOM 1460 O O . LYS A 1 180 ? -4.514 13.152 12.447 1.00 93.12 180 LYS A O 1
ATOM 1465 N N . PHE A 1 181 ? -4.955 11.119 13.327 1.00 95.00 181 PHE A N 1
ATOM 1466 C CA . PHE A 1 181 ? -4.863 10.339 12.097 1.00 95.00 181 PHE A CA 1
ATOM 1467 C C . PHE A 1 181 ? -5.589 10.963 10.906 1.00 95.00 181 PHE A C 1
ATOM 1469 O O . PHE A 1 181 ? -4.964 11.185 9.879 1.00 95.00 181 PHE A O 1
ATOM 1476 N N . ASN A 1 182 ? -6.871 11.327 11.032 1.00 94.44 182 ASN A N 1
ATOM 1477 C CA . ASN A 1 182 ? -7.639 11.864 9.900 1.00 94.44 182 ASN A CA 1
ATOM 1478 C C . ASN A 1 182 ? -6.992 13.116 9.275 1.00 94.44 182 ASN A C 1
ATOM 1480 O O . ASN A 1 182 ? -7.000 13.283 8.057 1.00 94.44 182 ASN A O 1
ATOM 1484 N N . LYS A 1 183 ? -6.404 13.994 10.101 1.00 94.94 183 LYS A N 1
ATOM 1485 C CA . LYS A 1 183 ? -5.698 15.191 9.619 1.00 94.94 183 LYS A CA 1
ATOM 1486 C C . LYS A 1 183 ? -4.398 14.813 8.902 1.00 94.94 183 LYS A C 1
ATOM 1488 O O . LYS A 1 183 ? -4.094 15.392 7.863 1.00 94.94 183 LYS A O 1
ATOM 1493 N N . ILE A 1 184 ? -3.656 13.850 9.450 1.00 95.25 184 ILE A N 1
ATOM 1494 C CA . ILE A 1 184 ? -2.402 13.348 8.874 1.00 95.25 184 ILE A CA 1
ATOM 1495 C C . ILE A 1 184 ? -2.674 12.627 7.546 1.00 95.25 184 ILE A C 1
ATOM 1497 O O . ILE A 1 184 ? -2.051 12.963 6.541 1.00 95.25 184 ILE A O 1
ATOM 1501 N N . LEU A 1 185 ? -3.647 11.715 7.511 1.00 93.69 185 LEU A N 1
ATOM 1502 C CA . LEU A 1 185 ? -4.072 10.992 6.313 1.00 93.69 185 LEU A CA 1
ATOM 1503 C C . LEU A 1 185 ? -4.499 11.966 5.211 1.00 93.69 185 LEU A C 1
ATOM 1505 O O . LEU A 1 185 ? -3.971 11.903 4.107 1.00 93.69 185 LEU A O 1
ATOM 1509 N N . LYS A 1 186 ? -5.372 12.936 5.523 1.00 92.31 186 LYS A N 1
ATOM 1510 C CA . LYS A 1 186 ? -5.822 13.945 4.550 1.00 92.31 186 LYS A CA 1
ATOM 1511 C C . LYS A 1 186 ? -4.658 14.744 3.953 1.00 92.31 186 LYS A C 1
ATOM 1513 O O . LYS A 1 186 ? -4.663 15.021 2.759 1.00 92.31 186 LYS A O 1
ATOM 1518 N N . ARG A 1 187 ? -3.659 15.112 4.766 1.00 92.50 187 ARG A N 1
ATOM 1519 C CA . ARG A 1 187 ? -2.468 15.845 4.300 1.00 92.50 187 ARG A CA 1
ATOM 1520 C C . ARG A 1 187 ? -1.593 15.000 3.369 1.00 92.50 187 ARG A C 1
ATOM 1522 O O . ARG A 1 187 ? -0.993 15.553 2.457 1.00 92.50 187 ARG A O 1
ATOM 1529 N N . ASN A 1 188 ? -1.527 13.689 3.593 1.00 91.75 188 ASN A N 1
ATOM 1530 C CA . ASN A 1 188 ? -0.649 12.781 2.853 1.00 91.75 188 ASN A CA 1
ATOM 1531 C C . ASN A 1 188 ? -1.360 12.000 1.736 1.00 91.75 188 ASN A C 1
ATOM 1533 O O . ASN A 1 188 ? -0.701 11.268 1.007 1.00 91.75 188 ASN A O 1
ATOM 1537 N N . LEU A 1 189 ? -2.677 12.162 1.563 1.00 88.25 189 LEU A N 1
ATOM 1538 C CA . LEU A 1 189 ? -3.491 11.328 0.672 1.00 88.25 189 LEU A CA 1
ATOM 1539 C C . LEU A 1 189 ? -2.974 11.306 -0.770 1.00 88.25 189 LEU A C 1
ATOM 1541 O O . LEU A 1 189 ? -2.843 10.246 -1.375 1.00 88.25 189 LEU A O 1
ATOM 1545 N N . ARG A 1 190 ? -2.616 12.484 -1.294 1.00 85.06 190 ARG A N 1
ATOM 1546 C CA . ARG A 1 190 ? -2.032 12.617 -2.631 1.00 85.06 190 ARG A CA 1
ATOM 1547 C C . ARG A 1 190 ? -0.745 11.801 -2.764 1.00 85.06 190 ARG A C 1
ATOM 1549 O O . ARG A 1 190 ? -0.608 11.053 -3.723 1.00 85.06 190 ARG A O 1
ATOM 1556 N N . HIS A 1 191 ? 0.152 11.911 -1.788 1.00 86.25 191 HIS A N 1
ATOM 1557 C CA . HIS A 1 191 ? 1.414 11.176 -1.787 1.00 86.25 191 HIS A CA 1
ATOM 1558 C C . HIS A 1 191 ? 1.197 9.668 -1.654 1.00 86.25 191 HIS A C 1
ATOM 1560 O O . HIS A 1 191 ? 1.862 8.914 -2.345 1.00 86.25 191 HIS A O 1
ATOM 1566 N N . ILE A 1 192 ? 0.226 9.219 -0.850 1.00 88.38 192 ILE A N 1
ATOM 1567 C CA . ILE A 1 192 ? -0.129 7.794 -0.734 1.00 88.38 192 ILE A CA 1
ATOM 1568 C C . ILE A 1 192 ? -0.557 7.236 -2.098 1.00 88.38 192 ILE A C 1
ATOM 1570 O O . ILE A 1 192 ? -0.083 6.181 -2.520 1.00 88.38 192 ILE A O 1
ATOM 1574 N N . PHE A 1 193 ? -1.427 7.954 -2.812 1.00 86.56 193 PHE A N 1
ATOM 1575 C CA . PHE A 1 193 ? -1.911 7.522 -4.124 1.00 86.56 193 PHE A CA 1
ATOM 1576 C C . PHE A 1 193 ? -0.813 7.568 -5.188 1.00 86.56 193 PHE A C 1
ATOM 1578 O O . PHE A 1 193 ? -0.679 6.624 -5.965 1.00 86.56 193 PHE A O 1
ATOM 1585 N N . GLU A 1 194 ? 0.010 8.619 -5.192 1.00 83.06 194 GLU A N 1
ATOM 1586 C CA . GLU A 1 194 ? 1.186 8.715 -6.061 1.00 83.06 194 GLU A CA 1
ATOM 1587 C C . GLU A 1 194 ? 2.166 7.563 -5.790 1.00 83.06 194 GLU A C 1
ATOM 1589 O O . GLU A 1 194 ? 2.616 6.923 -6.739 1.00 83.06 194 GLU A O 1
ATOM 1594 N N . SER A 1 195 ? 2.428 7.224 -4.522 1.00 82.56 195 SER A N 1
ATOM 1595 C CA . SER A 1 195 ? 3.302 6.108 -4.148 1.00 82.56 195 SER A CA 1
ATOM 1596 C C . SER A 1 195 ? 2.796 4.760 -4.658 1.00 82.56 195 SER A C 1
ATOM 1598 O O . SER A 1 195 ? 3.604 3.937 -5.090 1.00 82.56 195 SER A O 1
ATOM 1600 N N . ARG A 1 196 ? 1.477 4.528 -4.652 1.00 84.06 196 ARG A N 1
ATOM 1601 C CA . ARG A 1 196 ? 0.881 3.296 -5.192 1.00 84.06 196 ARG A CA 1
ATOM 1602 C C . ARG A 1 196 ? 0.919 3.237 -6.713 1.00 84.06 196 ARG A C 1
ATOM 1604 O O . ARG A 1 196 ? 1.277 2.187 -7.247 1.00 84.06 196 ARG A O 1
ATOM 1611 N N . ALA A 1 197 ? 0.563 4.331 -7.383 1.00 78.38 197 ALA A N 1
ATOM 1612 C CA . ALA A 1 197 ? 0.540 4.411 -8.843 1.00 78.38 197 ALA A CA 1
ATOM 1613 C C . ALA A 1 197 ? 1.953 4.297 -9.436 1.00 78.38 197 ALA A C 1
ATOM 1615 O O . ALA A 1 197 ? 2.184 3.600 -10.417 1.00 78.38 197 ALA A O 1
ATOM 1616 N N . GLN A 1 198 ? 2.934 4.940 -8.801 1.00 73.69 198 GLN A N 1
ATOM 1617 C CA . GLN A 1 198 ? 4.333 4.900 -9.235 1.00 73.69 198 GLN A CA 1
ATOM 1618 C C . GLN A 1 198 ? 5.085 3.658 -8.742 1.00 73.69 198 GLN A C 1
ATOM 1620 O O . GLN A 1 198 ? 6.259 3.497 -9.083 1.00 73.69 198 GLN A O 1
ATOM 1625 N N . MET A 1 199 ? 4.436 2.809 -7.931 1.00 75.69 199 MET A N 1
ATOM 1626 C CA . MET A 1 199 ? 5.063 1.680 -7.242 1.00 75.69 199 MET A CA 1
ATOM 1627 C C . MET A 1 199 ? 6.383 2.125 -6.592 1.00 75.69 199 MET A C 1
ATOM 1629 O O . MET A 1 199 ? 7.470 1.695 -6.970 1.00 75.69 199 MET A O 1
ATOM 1633 N N . VAL A 1 200 ? 6.300 3.060 -5.643 1.00 76.94 200 VAL A N 1
ATOM 1634 C CA . VAL A 1 200 ? 7.486 3.630 -4.975 1.00 76.94 200 VAL A CA 1
ATOM 1635 C C . VAL A 1 200 ? 8.094 2.643 -3.982 1.00 76.94 200 VAL A C 1
ATOM 1637 O O . VAL A 1 200 ? 9.313 2.482 -3.954 1.00 76.94 200 VAL A O 1
ATOM 1640 N N . ALA A 1 201 ? 7.258 1.972 -3.189 1.00 84.62 201 ALA A N 1
ATOM 1641 C CA . ALA A 1 201 ? 7.703 1.077 -2.130 1.00 84.62 201 ALA A CA 1
ATOM 1642 C C . ALA A 1 201 ? 6.644 0.012 -1.781 1.00 84.62 201 ALA A C 1
ATOM 1644 O O . ALA A 1 201 ? 5.454 0.333 -1.811 1.00 84.62 201 ALA A O 1
ATOM 1645 N N . PRO A 1 202 ? 7.046 -1.216 -1.396 1.00 88.38 202 PRO A N 1
ATOM 1646 C CA . PRO A 1 202 ? 6.162 -2.234 -0.810 1.00 88.38 202 PRO A CA 1
ATOM 1647 C C . PRO A 1 202 ? 5.645 -1.852 0.584 1.00 88.38 202 PRO A C 1
ATOM 1649 O O . PRO A 1 202 ? 4.586 -2.321 0.995 1.00 88.38 202 PRO A O 1
ATOM 1652 N N . VAL A 1 203 ? 6.412 -1.040 1.322 1.00 91.81 203 VAL A N 1
ATOM 1653 C CA . VAL A 1 203 ? 6.166 -0.695 2.722 1.00 91.81 203 VAL A CA 1
ATOM 1654 C C . VAL A 1 203 ? 6.411 0.796 2.903 1.00 91.81 203 VAL A C 1
ATOM 1656 O O . VAL A 1 203 ? 7.523 1.309 2.731 1.00 91.81 203 VAL A O 1
ATOM 1659 N N . LEU A 1 204 ? 5.341 1.492 3.254 1.00 93.50 204 LEU A N 1
ATOM 1660 C CA . LEU A 1 204 ? 5.313 2.916 3.532 1.00 93.50 204 LEU A CA 1
ATOM 1661 C C . LEU A 1 204 ? 5.063 3.131 5.020 1.00 93.50 204 LEU A C 1
ATOM 1663 O O . LEU A 1 204 ? 4.263 2.430 5.630 1.00 93.50 204 LEU A O 1
ATOM 1667 N N . ARG A 1 205 ? 5.679 4.163 5.587 1.00 94.06 205 ARG A N 1
ATOM 1668 C CA . ARG A 1 205 ? 5.461 4.604 6.963 1.00 94.06 205 ARG A CA 1
ATOM 1669 C C . ARG A 1 205 ? 4.849 5.991 6.974 1.00 94.06 205 ARG A C 1
ATOM 1671 O O . ARG A 1 205 ? 5.380 6.912 6.362 1.00 94.06 205 ARG A O 1
ATOM 1678 N N . MET A 1 206 ? 3.769 6.162 7.722 1.00 95.00 206 MET A N 1
ATOM 1679 C CA . MET A 1 206 ? 3.104 7.442 7.923 1.00 95.00 206 MET A CA 1
ATOM 1680 C C . MET A 1 206 ? 3.157 7.857 9.394 1.00 95.00 206 MET A C 1
ATOM 1682 O O . MET A 1 206 ? 2.837 7.072 10.288 1.00 95.00 206 MET A O 1
ATOM 1686 N N . ASN A 1 207 ? 3.547 9.106 9.637 1.00 94.38 207 ASN A N 1
ATOM 1687 C CA . ASN A 1 207 ? 3.587 9.743 10.955 1.00 94.38 207 ASN A CA 1
ATOM 1688 C C . ASN A 1 207 ? 3.276 11.250 10.845 1.00 94.38 207 ASN A C 1
ATOM 1690 O O . ASN A 1 207 ? 2.780 11.726 9.823 1.00 94.38 207 ASN A O 1
ATOM 1694 N N . GLU A 1 208 ? 3.534 12.020 11.903 1.00 93.12 208 GLU A N 1
ATOM 1695 C CA . GLU A 1 208 ? 3.348 13.475 11.920 1.00 93.12 208 GLU A CA 1
ATOM 1696 C C . GLU A 1 208 ? 4.236 14.249 10.937 1.00 93.12 208 GLU A C 1
ATOM 1698 O O . GLU A 1 208 ? 3.828 15.327 10.494 1.00 93.12 208 GLU A O 1
ATOM 1703 N N . ALA A 1 209 ? 5.418 13.723 10.603 1.00 91.00 209 ALA A N 1
ATOM 1704 C CA . ALA A 1 209 ? 6.343 14.341 9.658 1.00 91.00 209 ALA A CA 1
ATOM 1705 C C . ALA A 1 209 ? 5.875 14.143 8.209 1.00 91.00 209 ALA A C 1
ATOM 1707 O O . ALA A 1 209 ? 6.041 15.042 7.384 1.00 91.00 209 ALA A O 1
ATOM 1708 N N . GLY A 1 210 ? 5.208 13.024 7.923 1.00 91.88 210 GLY A N 1
ATOM 1709 C CA . GLY A 1 210 ? 4.589 12.762 6.630 1.00 91.88 210 GLY A CA 1
ATOM 1710 C C . GLY A 1 210 ? 4.571 11.284 6.270 1.00 91.88 210 GLY A C 1
ATOM 1711 O O . GLY A 1 210 ? 4.629 10.408 7.135 1.00 91.88 210 GLY A O 1
ATOM 1712 N N . LEU A 1 211 ? 4.455 11.026 4.968 1.00 93.50 211 LEU A N 1
ATOM 1713 C CA . LEU A 1 211 ? 4.643 9.714 4.364 1.00 93.50 211 LEU A CA 1
ATOM 1714 C C . LEU A 1 211 ? 6.119 9.519 3.999 1.00 93.50 211 LEU A C 1
ATOM 1716 O O . LEU A 1 211 ? 6.721 10.368 3.344 1.00 93.50 211 LEU A O 1
ATOM 1720 N N . HIS A 1 212 ? 6.682 8.385 4.390 1.00 91.75 212 HIS A N 1
ATOM 1721 C CA . HIS A 1 212 ? 8.065 8.010 4.136 1.00 91.75 212 HIS A CA 1
ATOM 1722 C C . HIS A 1 212 ? 8.125 6.587 3.585 1.00 91.75 212 HIS A C 1
ATOM 1724 O O . HIS A 1 212 ? 7.338 5.730 3.984 1.00 91.75 212 HIS A O 1
ATOM 1730 N N . THR A 1 213 ? 9.090 6.313 2.715 1.00 89.69 213 THR A N 1
ATOM 1731 C CA . THR A 1 213 ? 9.440 4.937 2.346 1.00 89.69 213 THR A CA 1
ATOM 1732 C C . THR A 1 213 ? 10.121 4.265 3.534 1.00 89.69 213 THR A C 1
ATOM 1734 O O . THR A 1 213 ? 11.092 4.808 4.059 1.00 89.69 213 THR A O 1
ATOM 1737 N N . GLU A 1 214 ? 9.605 3.118 3.983 1.00 86.75 214 GLU A N 1
ATOM 1738 C CA . GLU A 1 214 ? 10.274 2.320 5.020 1.00 86.75 214 GLU A CA 1
ATOM 1739 C C . GLU A 1 214 ? 11.132 1.212 4.411 1.00 86.75 214 GLU A C 1
ATOM 1741 O O . GLU A 1 214 ? 12.263 1.017 4.848 1.00 86.75 214 GLU A O 1
ATOM 1746 N N . ILE A 1 215 ? 10.610 0.526 3.395 1.00 84.06 215 ILE A N 1
ATOM 1747 C CA . ILE A 1 215 ? 11.360 -0.439 2.587 1.00 84.06 215 ILE A CA 1
ATOM 1748 C C . ILE A 1 215 ? 11.064 -0.091 1.139 1.00 84.06 215 ILE A C 1
ATOM 1750 O O . ILE A 1 215 ? 9.907 -0.167 0.737 1.00 84.06 215 ILE A O 1
ATOM 1754 N N . GLY A 1 216 ? 12.068 0.334 0.377 1.00 80.69 216 GLY A N 1
ATOM 1755 C CA . GLY A 1 216 ? 11.946 0.624 -1.048 1.00 80.69 216 GLY A CA 1
ATOM 1756 C C . GLY A 1 216 ? 12.051 -0.638 -1.901 1.00 80.69 216 GLY A C 1
ATOM 1757 O O . GLY A 1 216 ? 12.564 -1.666 -1.468 1.00 80.69 216 GLY A O 1
ATOM 1758 N N . PHE A 1 217 ? 11.590 -0.576 -3.152 1.00 73.44 217 PHE A N 1
ATOM 1759 C CA . PHE A 1 217 ? 11.754 -1.703 -4.083 1.00 73.44 217 PHE A CA 1
ATOM 1760 C C . PHE A 1 217 ? 13.221 -2.006 -4.409 1.00 73.44 217 PHE A C 1
ATOM 1762 O O . PHE A 1 217 ? 13.576 -3.167 -4.602 1.00 73.44 217 PHE A O 1
ATOM 1769 N N . GLU A 1 218 ? 14.070 -0.978 -4.417 1.00 70.56 218 GLU A N 1
ATOM 1770 C CA . GLU A 1 218 ? 15.523 -1.127 -4.545 1.00 70.56 218 GLU A CA 1
ATOM 1771 C C . GLU A 1 218 ? 16.098 -1.936 -3.375 1.00 70.56 218 GLU A C 1
ATOM 1773 O O . GLU A 1 218 ? 16.924 -2.824 -3.585 1.00 70.56 218 GLU A O 1
ATOM 1778 N N . ASP A 1 219 ? 15.577 -1.714 -2.163 1.00 71.38 219 ASP A N 1
ATOM 1779 C CA . ASP A 1 219 ? 15.974 -2.467 -0.978 1.00 71.38 219 ASP A CA 1
ATOM 1780 C C . ASP A 1 219 ? 15.526 -3.927 -1.074 1.00 71.38 219 ASP A C 1
ATOM 1782 O O . ASP A 1 219 ? 16.294 -4.813 -0.725 1.00 71.38 219 ASP A O 1
ATOM 1786 N N . ILE A 1 220 ? 14.325 -4.223 -1.589 1.00 70.31 220 ILE A N 1
ATOM 1787 C CA . ILE A 1 220 ? 13.848 -5.614 -1.724 1.00 70.31 220 ILE A CA 1
ATOM 1788 C C . ILE A 1 220 ? 14.796 -6.457 -2.587 1.00 70.31 220 ILE A C 1
ATOM 1790 O O . ILE A 1 220 ? 15.110 -7.594 -2.229 1.00 70.31 220 ILE A O 1
ATOM 1794 N N . MET A 1 221 ? 15.258 -5.897 -3.707 1.00 63.25 221 MET A N 1
ATOM 1795 C CA . MET A 1 221 ? 16.166 -6.580 -4.634 1.00 63.25 221 MET A CA 1
ATOM 1796 C C . MET A 1 221 ? 17.561 -6.818 -4.031 1.00 63.25 221 MET A C 1
ATOM 1798 O O . MET A 1 221 ? 18.284 -7.694 -4.497 1.00 63.25 221 MET A O 1
ATOM 1802 N N . ALA A 1 222 ? 17.937 -6.060 -2.995 1.00 56.66 222 ALA A N 1
ATOM 1803 C CA . ALA A 1 222 ? 19.192 -6.223 -2.259 1.00 56.66 222 ALA A CA 1
ATOM 1804 C C . ALA A 1 222 ? 19.047 -7.087 -0.987 1.00 56.66 222 ALA A C 1
ATOM 1806 O O . ALA A 1 222 ? 19.966 -7.824 -0.629 1.00 56.66 222 ALA A O 1
ATOM 1807 N N . ILE A 1 223 ? 17.900 -7.003 -0.302 1.00 56.12 223 ILE A N 1
ATOM 1808 C CA . ILE A 1 223 ? 17.578 -7.697 0.958 1.00 56.12 223 ILE A CA 1
ATOM 1809 C C . ILE A 1 223 ? 17.378 -9.193 0.721 1.00 56.12 223 ILE A C 1
ATOM 1811 O O . ILE A 1 223 ? 17.741 -10.014 1.566 1.00 56.12 223 ILE A O 1
ATOM 1815 N N . VAL A 1 224 ? 16.840 -9.562 -0.436 1.00 49.34 224 VAL A N 1
ATOM 1816 C CA . VAL A 1 224 ? 16.789 -10.950 -0.871 1.00 49.34 224 VAL A CA 1
ATOM 1817 C C . VAL A 1 224 ? 17.918 -11.128 -1.874 1.00 49.34 224 VAL A C 1
ATOM 1819 O O . VAL A 1 224 ? 17.725 -11.016 -3.081 1.00 49.34 224 VAL A O 1
ATOM 1822 N N . GLN A 1 225 ? 19.128 -11.422 -1.377 1.00 42.34 225 GLN A N 1
ATOM 1823 C CA . GLN A 1 225 ? 20.119 -12.068 -2.239 1.00 42.34 225 GLN A CA 1
ATOM 1824 C C . GLN A 1 225 ? 19.416 -13.208 -2.980 1.00 42.34 225 GLN A C 1
ATOM 1826 O O . GLN A 1 225 ? 18.544 -13.851 -2.371 1.00 42.34 225 GLN A O 1
ATOM 1831 N N . PRO A 1 226 ? 19.752 -13.460 -4.266 1.00 42.06 226 PRO A N 1
ATOM 1832 C CA . PRO A 1 226 ? 19.154 -14.567 -4.992 1.00 42.06 226 PRO A CA 1
ATOM 1833 C C . PRO A 1 226 ? 19.241 -15.752 -4.052 1.00 42.06 226 PRO A C 1
ATOM 1835 O O . PRO A 1 226 ? 20.267 -15.947 -3.406 1.00 42.06 226 PRO A O 1
ATOM 1838 N N . VAL A 1 227 ? 18.141 -16.462 -3.855 1.00 43.94 227 VAL A N 1
ATOM 1839 C CA . VAL A 1 227 ? 18.158 -17.643 -3.010 1.00 43.94 227 VAL A CA 1
ATOM 1840 C C . VAL A 1 227 ? 18.467 -18.798 -3.968 1.00 43.94 227 VAL A C 1
ATOM 1842 O O . VAL A 1 227 ? 17.514 -19.396 -4.482 1.00 43.94 227 VAL A O 1
ATOM 1845 N N . PRO A 1 228 ? 19.747 -19.159 -4.257 1.00 47.66 228 PRO A N 1
ATOM 1846 C CA . PRO A 1 228 ? 20.061 -20.451 -4.846 1.00 47.66 228 PRO A CA 1
ATOM 1847 C C . PRO A 1 228 ? 19.314 -21.545 -4.095 1.00 47.66 228 PRO A C 1
ATOM 1849 O O . PRO A 1 228 ? 18.739 -22.426 -4.715 1.00 47.66 228 PRO A O 1
ATOM 1852 N N . ALA A 1 229 ? 19.192 -21.404 -2.771 1.00 44.50 229 ALA A N 1
ATOM 1853 C CA . ALA A 1 229 ? 18.440 -22.306 -1.916 1.00 44.50 229 ALA A CA 1
ATOM 1854 C C . ALA A 1 229 ? 16.940 -22.422 -2.254 1.00 44.50 229 ALA A C 1
ATOM 1856 O O . ALA A 1 229 ? 16.411 -23.504 -2.064 1.00 44.50 229 ALA A O 1
ATOM 1857 N N . MET A 1 230 ? 16.236 -21.409 -2.779 1.00 41.44 230 MET A N 1
ATOM 1858 C CA . MET A 1 230 ? 14.800 -21.518 -3.092 1.00 41.44 230 MET A CA 1
ATOM 1859 C C . MET A 1 230 ? 14.583 -22.150 -4.462 1.00 41.44 230 MET A C 1
ATOM 1861 O O . MET A 1 230 ? 13.749 -23.041 -4.593 1.00 41.44 230 MET A O 1
ATOM 1865 N N . HIS A 1 231 ? 15.403 -21.782 -5.450 1.00 47.34 231 HIS A N 1
ATOM 1866 C CA . HIS A 1 231 ? 15.455 -22.491 -6.730 1.00 47.34 231 HIS A CA 1
ATOM 1867 C C . HIS A 1 231 ? 15.879 -23.947 -6.538 1.00 47.34 231 HIS A C 1
ATOM 1869 O O . HIS A 1 231 ? 15.348 -24.840 -7.189 1.00 47.34 231 HIS A O 1
ATOM 1875 N N . GLU A 1 232 ? 16.799 -24.209 -5.617 1.00 50.94 232 GLU A N 1
ATOM 1876 C CA . GLU A 1 232 ? 17.234 -25.554 -5.280 1.00 50.94 232 GLU A CA 1
ATOM 1877 C C . GLU A 1 232 ? 16.190 -26.312 -4.458 1.00 50.94 232 GLU A C 1
ATOM 1879 O O . GLU A 1 232 ? 15.999 -27.500 -4.687 1.00 50.94 232 GLU A O 1
ATOM 1884 N N . ARG A 1 233 ? 15.433 -25.647 -3.578 1.00 48.97 233 ARG A N 1
ATOM 1885 C CA . ARG A 1 233 ? 14.311 -26.256 -2.847 1.00 48.97 233 ARG A CA 1
ATOM 1886 C C . ARG A 1 233 ? 13.149 -26.593 -3.779 1.00 48.97 233 ARG A C 1
ATOM 1888 O O . ARG A 1 233 ? 12.620 -27.693 -3.672 1.00 48.97 233 ARG A O 1
ATOM 1895 N N . LEU A 1 234 ? 12.821 -25.714 -4.729 1.00 50.91 234 LEU A N 1
ATOM 1896 C CA . LEU A 1 234 ? 11.833 -25.964 -5.784 1.00 50.91 234 LEU A CA 1
ATOM 1897 C C . LEU A 1 234 ? 12.301 -27.077 -6.730 1.00 50.91 234 LEU A C 1
ATOM 1899 O O . LEU A 1 234 ? 11.545 -28.010 -6.979 1.00 50.91 234 LEU A O 1
ATOM 1903 N N . ARG A 1 235 ? 13.568 -27.070 -7.173 1.00 55.44 235 ARG A N 1
ATOM 1904 C CA . ARG A 1 235 ? 14.148 -28.174 -7.966 1.00 55.44 235 ARG A CA 1
ATOM 1905 C C . ARG A 1 235 ? 14.165 -29.493 -7.196 1.00 55.44 235 ARG A C 1
ATOM 1907 O O . ARG A 1 235 ? 13.876 -30.531 -7.783 1.00 55.44 235 ARG A O 1
ATOM 1914 N N . ARG A 1 236 ? 14.477 -29.477 -5.895 1.00 53.16 236 ARG A N 1
ATOM 1915 C CA . ARG A 1 236 ? 14.444 -30.670 -5.033 1.00 53.16 236 ARG A CA 1
ATOM 1916 C C . ARG A 1 236 ? 13.017 -31.163 -4.823 1.00 53.16 236 ARG A C 1
ATOM 1918 O O . ARG A 1 236 ? 12.809 -32.364 -4.909 1.00 53.16 236 ARG A O 1
ATOM 1925 N N . GLN A 1 237 ? 12.038 -30.281 -4.619 1.00 51.88 237 GLN A N 1
ATOM 1926 C CA . GLN A 1 237 ? 10.621 -30.657 -4.560 1.00 51.88 237 GLN A CA 1
ATOM 1927 C C . GLN A 1 237 ? 10.134 -31.245 -5.887 1.00 51.88 237 GLN A C 1
ATOM 1929 O O . GLN A 1 237 ? 9.439 -32.256 -5.881 1.00 51.88 237 GLN A O 1
ATOM 1934 N N . GLU A 1 238 ? 10.547 -30.683 -7.021 1.00 54.41 238 GLU A N 1
ATOM 1935 C CA . GLU A 1 238 ? 10.199 -31.198 -8.346 1.00 54.41 238 GLU A CA 1
ATOM 1936 C C . GLU A 1 238 ? 10.857 -32.564 -8.621 1.00 54.41 238 GLU A C 1
ATOM 1938 O O . GLU A 1 238 ? 10.217 -33.479 -9.142 1.00 54.41 238 GLU A O 1
ATOM 1943 N N . GLN A 1 239 ? 12.116 -32.749 -8.212 1.00 59.78 239 GLN A N 1
ATOM 1944 C CA . GLN A 1 239 ? 12.807 -34.042 -8.268 1.00 59.78 239 GLN A CA 1
ATOM 1945 C C . GLN A 1 239 ? 12.169 -35.080 -7.339 1.00 59.78 239 GLN A C 1
ATOM 1947 O O . GLN A 1 239 ? 11.992 -36.224 -7.753 1.00 59.78 239 GLN A O 1
ATOM 1952 N N . TRP A 1 240 ? 11.780 -34.690 -6.124 1.00 52.97 240 TRP A N 1
ATOM 1953 C CA . TRP A 1 240 ? 11.067 -35.553 -5.182 1.00 52.97 240 TRP A CA 1
ATOM 1954 C C . TRP A 1 240 ? 9.692 -35.952 -5.721 1.00 52.97 240 TRP A C 1
ATOM 1956 O O . TRP A 1 240 ? 9.368 -37.135 -5.728 1.00 52.97 240 TRP A O 1
ATOM 1966 N N . ALA A 1 241 ? 8.915 -35.013 -6.264 1.00 52.12 241 ALA A N 1
ATOM 1967 C CA . ALA A 1 241 ? 7.628 -35.312 -6.887 1.00 52.12 241 ALA A CA 1
ATOM 1968 C C . ALA A 1 241 ? 7.780 -36.301 -8.057 1.00 52.12 241 ALA A C 1
ATOM 1970 O O . ALA A 1 241 ? 7.040 -37.279 -8.134 1.00 52.12 241 ALA A O 1
ATOM 1971 N N . ARG A 1 242 ? 8.786 -36.113 -8.925 1.00 56.09 242 ARG A N 1
ATOM 1972 C CA . ARG A 1 242 ? 9.103 -37.048 -10.023 1.00 56.09 242 ARG A CA 1
ATOM 1973 C C . ARG A 1 242 ? 9.566 -38.419 -9.520 1.00 56.09 242 ARG A C 1
ATOM 1975 O O . ARG A 1 242 ? 9.224 -39.432 -10.126 1.00 56.09 242 ARG A O 1
ATOM 1982 N N . TYR A 1 243 ? 10.334 -38.457 -8.433 1.00 57.09 243 TYR A N 1
ATOM 1983 C CA . TYR A 1 243 ? 10.786 -39.691 -7.791 1.00 57.09 243 TYR A CA 1
ATOM 1984 C C . TYR A 1 243 ? 9.611 -40.496 -7.218 1.00 57.09 243 TYR A C 1
ATOM 1986 O O . TYR A 1 243 ? 9.483 -41.679 -7.524 1.00 57.09 243 TYR A O 1
ATOM 1994 N N . TYR A 1 244 ? 8.711 -39.859 -6.464 1.00 45.66 244 TYR A N 1
ATOM 1995 C CA . TYR A 1 244 ? 7.523 -40.522 -5.918 1.00 45.66 244 TYR A CA 1
ATOM 1996 C C . TYR A 1 244 ? 6.531 -40.922 -7.013 1.00 45.66 244 TYR A C 1
ATOM 1998 O O . TYR A 1 244 ? 6.049 -42.046 -6.998 1.00 45.66 244 TYR A O 1
ATOM 2006 N N . LEU A 1 245 ? 6.311 -40.093 -8.038 1.00 53.41 245 LEU A N 1
ATOM 2007 C CA . LEU A 1 245 ? 5.492 -40.477 -9.197 1.00 53.41 245 LEU A CA 1
ATOM 2008 C C . LEU A 1 245 ? 6.027 -41.724 -9.923 1.00 53.41 245 LEU A C 1
ATOM 2010 O O . LEU A 1 245 ? 5.234 -42.514 -10.424 1.00 53.41 245 LEU A O 1
ATOM 2014 N N . ARG A 1 246 ? 7.351 -41.932 -9.953 1.00 54.69 246 ARG A N 1
ATOM 2015 C CA . ARG A 1 246 ? 7.967 -43.152 -10.508 1.00 54.69 246 ARG A CA 1
ATOM 2016 C C . ARG A 1 246 ? 7.897 -44.363 -9.582 1.00 54.69 246 ARG A C 1
ATOM 2018 O O . ARG A 1 246 ? 7.935 -45.481 -10.076 1.00 54.69 246 ARG A O 1
ATOM 2025 N N . ARG A 1 247 ? 7.859 -44.162 -8.263 1.00 47.78 247 ARG A N 1
ATOM 2026 C CA . ARG A 1 247 ? 7.972 -45.246 -7.272 1.00 47.78 247 ARG A CA 1
ATOM 2027 C C . ARG A 1 247 ? 6.627 -45.681 -6.683 1.00 47.78 247 ARG A C 1
ATOM 2029 O O . ARG A 1 247 ? 6.502 -46.812 -6.233 1.00 47.78 247 ARG A O 1
ATOM 2036 N N . SER A 1 248 ? 5.631 -44.798 -6.688 1.00 46.62 248 SER A N 1
ATOM 2037 C CA . SER A 1 248 ? 4.299 -45.013 -6.105 1.00 46.62 248 SER A CA 1
ATOM 2038 C C . SER A 1 248 ? 3.284 -45.628 -7.074 1.00 46.62 248 SER A C 1
ATOM 2040 O O . SER A 1 248 ? 2.123 -45.788 -6.706 1.00 46.62 248 SER A O 1
ATOM 2042 N N . LEU A 1 249 ? 3.688 -45.984 -8.296 1.00 45.56 249 LEU A N 1
ATOM 2043 C CA . LEU A 1 249 ? 2.820 -46.634 -9.278 1.00 45.56 249 LEU A CA 1
ATOM 2044 C C . LEU A 1 249 ? 3.440 -47.968 -9.722 1.00 45.56 249 LEU A C 1
ATOM 2046 O O . LEU A 1 249 ? 4.428 -47.955 -10.452 1.00 45.56 249 LEU A O 1
ATOM 2050 N N . PRO A 1 250 ? 2.872 -49.119 -9.316 1.00 45.47 250 PRO A N 1
ATOM 2051 C CA . PRO A 1 250 ? 3.153 -50.394 -9.965 1.00 45.47 250 PRO A CA 1
ATOM 2052 C C . PRO A 1 250 ? 2.689 -50.314 -11.425 1.00 45.47 250 PRO A C 1
ATOM 2054 O O . PRO A 1 250 ? 1.576 -49.855 -11.693 1.00 45.47 250 PRO A O 1
ATOM 2057 N N . GLU A 1 251 ? 3.520 -50.770 -12.366 1.00 47.41 251 GLU A N 1
ATOM 2058 C CA . GLU A 1 251 ? 3.319 -50.653 -13.825 1.00 47.41 251 GLU A CA 1
ATOM 2059 C C . GLU A 1 251 ? 2.005 -51.270 -14.360 1.00 47.41 251 GLU A C 1
ATOM 2061 O O . GLU A 1 251 ? 1.655 -51.073 -15.517 1.00 47.41 251 GLU A O 1
ATOM 2066 N N . HIS A 1 252 ? 1.220 -51.955 -13.528 1.00 46.12 252 HIS A N 1
ATOM 2067 C CA . HIS A 1 252 ? 0.062 -52.767 -13.921 1.00 46.12 252 HIS A CA 1
ATOM 2068 C C . HIS A 1 252 ? -1.313 -52.179 -13.533 1.00 46.12 252 HIS A C 1
ATOM 2070 O O . HIS A 1 252 ? -2.322 -52.861 -13.676 1.00 46.12 252 HIS A O 1
ATOM 2076 N N . LYS A 1 253 ? -1.408 -50.921 -13.072 1.00 43.69 253 LYS A N 1
ATOM 2077 C CA . LYS A 1 253 ? -2.708 -50.271 -12.756 1.00 43.69 253 LYS A CA 1
ATOM 2078 C C . LYS A 1 253 ? -3.002 -48.989 -13.540 1.00 43.69 253 LYS A C 1
ATOM 2080 O O . LYS A 1 253 ? -3.713 -48.114 -13.060 1.00 43.69 253 LYS A O 1
ATOM 2085 N N . TRP A 1 254 ? -2.489 -48.876 -14.762 1.00 46.44 254 TRP A N 1
ATOM 2086 C CA . TRP A 1 254 ? -2.889 -47.791 -15.669 1.00 46.44 254 TRP A CA 1
ATOM 2087 C C . TRP A 1 254 ? -4.255 -48.024 -16.331 1.00 46.44 254 TRP A C 1
ATOM 2089 O O . TRP A 1 254 ? -4.790 -47.092 -16.923 1.00 46.44 254 TRP A O 1
ATOM 2099 N N . ALA A 1 255 ? -4.819 -49.233 -16.236 1.00 43.50 255 ALA A N 1
ATOM 2100 C CA . ALA A 1 255 ? -5.969 -49.618 -17.049 1.00 43.50 255 ALA A CA 1
ATOM 2101 C C . ALA A 1 255 ? -7.348 -49.319 -16.445 1.00 43.50 255 ALA A C 1
ATOM 2103 O O . ALA A 1 255 ? -8.272 -49.130 -17.221 1.00 43.50 255 ALA A O 1
ATOM 2104 N N . ASP A 1 256 ? -7.528 -49.202 -15.124 1.00 45.22 256 ASP A N 1
ATOM 2105 C CA . ASP A 1 256 ? -8.891 -49.159 -14.577 1.00 45.22 256 ASP A CA 1
ATOM 2106 C C . ASP A 1 256 ? -9.112 -48.081 -13.511 1.00 45.22 256 ASP A C 1
ATOM 2108 O O . ASP A 1 256 ? -8.607 -48.147 -12.390 1.00 45.22 256 ASP A O 1
ATOM 2112 N N . ARG A 1 257 ? -9.974 -47.129 -13.898 1.00 45.16 257 ARG A N 1
ATOM 2113 C CA . ARG A 1 257 ? -10.600 -46.040 -13.127 1.00 45.16 257 ARG A CA 1
ATOM 2114 C C . ARG A 1 257 ? -9.679 -44.884 -12.748 1.00 45.16 257 ARG A C 1
ATOM 2116 O O . ARG A 1 257 ? -9.206 -44.757 -11.620 1.00 45.16 257 ARG A O 1
ATOM 2123 N N . GLU A 1 258 ? -9.545 -43.946 -13.682 1.00 46.66 258 GLU A N 1
ATOM 2124 C CA . GLU A 1 258 ? -9.133 -42.587 -13.347 1.00 46.66 258 GLU A CA 1
ATOM 2125 C C . GLU A 1 258 ? -10.200 -41.932 -12.456 1.00 46.66 258 GLU A C 1
ATOM 2127 O O . GLU A 1 258 ? -11.310 -41.625 -12.891 1.00 46.66 258 GLU A O 1
ATOM 2132 N N . THR A 1 259 ? -9.881 -41.730 -11.180 1.00 52.00 259 THR A N 1
ATOM 2133 C CA . THR A 1 259 ? -10.705 -40.907 -10.293 1.00 52.00 259 THR A CA 1
ATOM 2134 C C . THR A 1 259 ? -10.550 -39.424 -10.667 1.00 52.00 259 THR A C 1
ATOM 2136 O O . THR A 1 259 ? -9.452 -39.003 -11.049 1.00 52.00 259 THR A O 1
ATOM 2139 N N . PRO A 1 260 ? -11.604 -38.592 -10.537 1.00 47.72 260 PRO A N 1
ATOM 2140 C CA . PRO A 1 260 ? -11.607 -37.200 -11.012 1.00 47.72 260 PRO A CA 1
ATOM 2141 C C . PRO A 1 260 ? -10.431 -36.351 -10.505 1.00 47.72 260 PRO A C 1
ATOM 2143 O O . PRO A 1 260 ? -9.899 -35.511 -11.226 1.00 47.72 260 PRO A O 1
ATOM 2146 N N . HIS A 1 261 ? -9.970 -36.611 -9.282 1.00 44.03 261 HIS A N 1
ATOM 2147 C CA . HIS A 1 261 ? -8.853 -35.897 -8.658 1.00 44.03 261 HIS A CA 1
ATOM 2148 C C . HIS A 1 261 ? -7.495 -36.235 -9.295 1.00 44.03 261 HIS A C 1
ATOM 2150 O O . HIS A 1 261 ? -6.605 -35.388 -9.346 1.00 44.03 261 HIS A O 1
ATOM 2156 N N . VAL A 1 262 ? -7.339 -37.456 -9.816 1.00 49.34 262 VAL A N 1
ATOM 2157 C CA . VAL A 1 262 ? -6.131 -37.892 -10.531 1.00 49.34 262 VAL A CA 1
ATOM 2158 C C . VAL A 1 262 ? -6.115 -37.312 -11.943 1.00 49.34 262 VAL A C 1
ATOM 2160 O O . VAL A 1 262 ? -5.055 -36.903 -12.414 1.00 49.34 262 VAL A O 1
ATOM 2163 N N . ILE A 1 263 ? -7.281 -37.196 -12.587 1.00 54.19 263 ILE A N 1
ATOM 2164 C CA . ILE A 1 263 ? -7.429 -36.514 -13.881 1.00 54.19 263 ILE A CA 1
ATOM 2165 C C . ILE A 1 263 ? -7.068 -35.032 -13.735 1.00 54.19 263 ILE A C 1
ATOM 2167 O O . ILE A 1 263 ? -6.253 -34.528 -14.505 1.00 54.19 263 ILE A O 1
ATOM 2171 N N . ASP A 1 264 ? -7.600 -34.348 -12.718 1.00 49.16 264 ASP A N 1
ATOM 2172 C CA . ASP A 1 264 ? -7.323 -32.927 -12.473 1.00 49.16 264 ASP A CA 1
ATOM 2173 C C . ASP A 1 264 ? -5.840 -32.690 -12.125 1.00 49.16 264 ASP A C 1
ATOM 2175 O O . ASP A 1 264 ? -5.188 -31.806 -12.683 1.00 49.16 264 ASP A O 1
ATOM 2179 N N . ALA A 1 265 ? -5.239 -33.552 -11.295 1.00 48.19 265 ALA A N 1
ATOM 2180 C CA . ALA A 1 265 ? -3.809 -33.489 -10.995 1.00 48.19 265 ALA A CA 1
ATOM 2181 C C . ALA A 1 265 ? -2.935 -33.727 -12.241 1.00 48.19 265 ALA A C 1
ATOM 2183 O O . ALA A 1 265 ? -2.001 -32.960 -12.491 1.00 48.19 265 ALA A O 1
ATOM 2184 N N . LYS A 1 266 ? -3.257 -34.735 -13.067 1.00 49.62 266 LYS A N 1
ATOM 2185 C CA . LYS A 1 266 ? -2.562 -34.987 -14.340 1.00 49.62 266 LYS A CA 1
ATOM 2186 C C . LYS A 1 266 ? -2.709 -33.801 -15.288 1.00 49.62 266 LYS A C 1
ATOM 2188 O O . LYS A 1 266 ? -1.716 -33.359 -15.852 1.00 49.62 266 LYS A O 1
ATOM 2193 N N . GLN A 1 267 ? -3.903 -33.227 -15.422 1.00 59.00 267 GLN A N 1
ATOM 2194 C CA . GLN A 1 267 ? -4.137 -32.072 -16.289 1.00 59.00 267 GLN A CA 1
ATOM 2195 C C . GLN A 1 267 ? -3.375 -30.828 -15.820 1.00 59.00 267 GLN A C 1
ATOM 2197 O O . GLN A 1 267 ? -2.789 -30.131 -16.651 1.00 59.00 267 GLN A O 1
ATOM 2202 N N . ARG A 1 268 ? -3.314 -30.561 -14.510 1.00 56.00 268 ARG A N 1
ATOM 2203 C CA . ARG A 1 268 ? -2.527 -29.449 -13.946 1.00 56.00 268 ARG A CA 1
ATOM 2204 C C . ARG A 1 268 ? -1.034 -29.629 -14.192 1.00 56.00 268 ARG A C 1
ATOM 2206 O O . ARG A 1 268 ? -0.370 -28.683 -14.610 1.00 56.00 268 ARG A O 1
ATOM 2213 N N . ILE A 1 269 ? -0.521 -30.844 -14.008 1.00 51.06 269 ILE A N 1
ATOM 2214 C CA . ILE A 1 269 ? 0.892 -31.166 -14.238 1.00 51.06 269 ILE A CA 1
ATOM 2215 C C . ILE A 1 269 ? 1.225 -31.104 -15.732 1.00 51.06 269 ILE A C 1
ATOM 2217 O O . ILE A 1 269 ? 2.208 -30.474 -16.109 1.00 51.06 269 ILE A O 1
ATOM 2221 N N . THR A 1 270 ? 0.393 -31.670 -16.605 1.00 52.44 270 THR A N 1
ATOM 2222 C CA . THR A 1 270 ? 0.594 -31.614 -18.060 1.00 52.44 270 THR A CA 1
ATOM 2223 C C . THR A 1 270 ? 0.535 -30.181 -18.581 1.00 52.44 270 THR A C 1
ATOM 2225 O O . THR A 1 270 ? 1.350 -29.815 -19.424 1.00 52.44 270 THR A O 1
ATOM 2228 N N . ARG A 1 271 ? -0.355 -29.332 -18.046 1.00 55.47 271 ARG A N 1
ATOM 2229 C CA . ARG A 1 271 ? -0.380 -27.894 -18.365 1.00 55.47 271 ARG A CA 1
ATOM 2230 C C . ARG A 1 271 ? 0.889 -27.189 -17.891 1.00 55.47 271 ARG A C 1
ATOM 2232 O O . ARG A 1 271 ? 1.493 -26.470 -18.680 1.00 55.47 271 ARG A O 1
ATOM 2239 N N . ALA A 1 272 ? 1.340 -27.445 -16.664 1.00 49.53 272 ALA A N 1
ATOM 2240 C CA . ALA A 1 272 ? 2.579 -26.872 -16.140 1.00 49.53 272 ALA A CA 1
ATOM 2241 C C . ALA A 1 272 ? 3.813 -27.294 -16.964 1.00 49.53 272 ALA A C 1
ATOM 2243 O O . ALA A 1 272 ? 4.649 -26.460 -17.309 1.00 49.53 272 ALA A O 1
ATOM 2244 N N . VAL A 1 273 ? 3.895 -28.568 -17.362 1.00 46.66 273 VAL A N 1
ATOM 2245 C CA . VAL A 1 273 ? 4.985 -29.104 -18.194 1.00 46.66 273 VAL A CA 1
ATOM 2246 C C . VAL A 1 273 ? 4.918 -28.565 -19.624 1.00 46.66 273 VAL A C 1
ATOM 2248 O O . VAL A 1 273 ? 5.952 -28.209 -20.184 1.00 46.66 273 VAL A O 1
ATOM 2251 N N . ALA A 1 274 ? 3.730 -28.452 -20.220 1.00 47.91 274 ALA A N 1
ATOM 2252 C CA . ALA A 1 274 ? 3.557 -27.875 -21.552 1.00 47.91 274 ALA A CA 1
ATOM 2253 C C . ALA A 1 274 ? 3.907 -26.377 -21.581 1.00 47.91 274 ALA A C 1
ATOM 2255 O O . ALA A 1 274 ? 4.524 -25.921 -22.542 1.00 47.91 274 ALA A O 1
ATOM 2256 N N . MET A 1 275 ? 3.583 -25.630 -20.519 1.00 49.03 275 MET A N 1
ATOM 2257 C CA . MET A 1 275 ? 4.000 -24.232 -20.360 1.00 49.03 275 MET A CA 1
ATOM 2258 C C . MET A 1 275 ? 5.522 -24.114 -20.210 1.00 49.03 275 MET A C 1
ATOM 2260 O O . MET A 1 275 ? 6.132 -23.296 -20.890 1.00 49.03 275 MET A O 1
ATOM 2264 N N . ALA A 1 276 ? 6.154 -24.989 -19.422 1.00 44.53 276 ALA A N 1
ATOM 2265 C CA . ALA A 1 276 ? 7.612 -25.025 -19.282 1.00 44.53 276 ALA A CA 1
ATOM 2266 C C . ALA A 1 276 ? 8.341 -25.474 -20.568 1.00 44.53 276 ALA A C 1
ATOM 2268 O O . ALA A 1 276 ? 9.484 -25.091 -20.807 1.00 44.53 276 ALA A O 1
ATOM 2269 N N . SER A 1 277 ? 7.689 -26.277 -21.415 1.00 39.72 277 SER A N 1
ATOM 2270 C CA . SER A 1 277 ? 8.271 -26.826 -22.652 1.00 39.72 277 SER A CA 1
ATOM 2271 C C . SER A 1 277 ? 8.104 -25.919 -23.876 1.00 39.72 277 SER A C 1
ATOM 2273 O O . SER A 1 277 ? 8.726 -26.180 -24.904 1.00 39.72 277 SER A O 1
ATOM 2275 N N . ARG A 1 278 ? 7.275 -24.867 -23.785 1.00 41.47 278 ARG A N 1
ATOM 2276 C CA . ARG A 1 278 ? 7.071 -23.855 -24.840 1.00 41.47 278 ARG A CA 1
ATOM 2277 C C . ARG A 1 278 ? 8.009 -22.645 -24.730 1.00 41.47 278 ARG A C 1
ATOM 2279 O O . ARG A 1 278 ? 7.903 -21.736 -25.545 1.00 41.47 278 ARG A O 1
ATOM 2286 N N . MET A 1 279 ? 8.948 -22.645 -23.782 1.00 38.34 279 MET A N 1
ATOM 2287 C CA . MET A 1 279 ? 10.052 -21.681 -23.770 1.00 38.34 279 MET A CA 1
ATOM 2288 C C . MET A 1 279 ? 11.004 -21.949 -24.955 1.00 38.34 279 MET A C 1
ATOM 2290 O O . MET A 1 279 ? 11.357 -23.112 -25.188 1.00 38.34 279 MET A O 1
ATOM 2294 N N . PRO A 1 280 ? 11.415 -20.920 -25.722 1.00 38.94 280 PRO A N 1
ATOM 2295 C CA . PRO A 1 280 ? 12.236 -21.113 -26.909 1.00 38.94 280 PRO A CA 1
ATOM 2296 C C . PRO A 1 280 ? 13.562 -21.799 -26.564 1.00 38.94 280 PRO A C 1
ATOM 2298 O O . PRO A 1 280 ? 14.332 -21.357 -25.714 1.00 38.94 280 PRO A O 1
ATOM 2301 N N . ARG A 1 281 ? 13.828 -22.916 -27.251 1.00 44.75 281 ARG A N 1
ATOM 2302 C CA . ARG A 1 281 ? 15.118 -23.614 -27.254 1.00 44.75 281 ARG A CA 1
ATOM 2303 C C . ARG A 1 281 ? 16.122 -22.828 -28.098 1.00 44.75 281 ARG A C 1
ATOM 2305 O O . ARG A 1 281 ? 16.464 -23.240 -29.201 1.00 44.75 281 ARG A O 1
ATOM 2312 N N . THR A 1 282 ? 16.643 -21.741 -27.564 1.00 44.34 282 THR A N 1
ATOM 2313 C CA . THR A 1 282 ? 17.913 -21.171 -28.019 1.00 44.34 282 THR A CA 1
ATOM 2314 C C . THR A 1 282 ? 18.861 -21.198 -26.828 1.00 44.34 282 THR A C 1
ATOM 2316 O O . THR A 1 282 ? 18.456 -20.897 -25.718 1.00 44.34 282 THR A O 1
ATOM 2319 N N . GLU A 1 283 ? 20.097 -21.654 -27.048 1.00 40.81 283 GLU A N 1
ATOM 2320 C CA . GLU A 1 283 ? 21.164 -21.847 -26.041 1.00 40.81 283 GLU A CA 1
ATOM 2321 C C . GLU A 1 283 ? 21.236 -23.187 -25.280 1.00 40.81 283 GLU A C 1
ATOM 2323 O O . GLU A 1 283 ? 21.617 -23.250 -24.110 1.00 40.81 283 GLU A O 1
ATOM 2328 N N . ARG A 1 284 ? 21.007 -24.322 -25.956 1.00 39.81 284 ARG A N 1
ATOM 2329 C CA . ARG A 1 284 ? 21.515 -25.626 -25.459 1.00 39.81 284 ARG A CA 1
ATOM 2330 C C . ARG A 1 284 ? 22.579 -26.304 -26.318 1.00 39.81 284 ARG A C 1
ATOM 2332 O O . ARG A 1 284 ? 23.089 -27.347 -25.916 1.00 39.81 284 ARG A O 1
ATOM 2339 N N . THR A 1 285 ? 22.993 -25.706 -27.430 1.00 39.84 285 THR A N 1
ATOM 2340 C CA . THR A 1 285 ? 23.935 -26.338 -28.373 1.00 39.84 285 THR A CA 1
ATOM 2341 C C . THR A 1 285 ? 25.367 -25.800 -28.328 1.00 39.84 285 THR A C 1
ATOM 2343 O O . THR A 1 285 ? 26.257 -26.448 -28.870 1.00 39.84 285 THR A O 1
ATOM 2346 N N . THR A 1 286 ? 25.655 -24.700 -27.627 1.00 40.28 286 THR A N 1
ATOM 2347 C CA . THR A 1 286 ? 26.992 -24.069 -27.693 1.00 40.28 286 THR A CA 1
ATOM 2348 C C . THR A 1 286 ? 27.980 -24.550 -26.622 1.00 40.28 286 THR A C 1
ATOM 2350 O O . THR A 1 286 ? 29.186 -24.427 -26.801 1.00 40.28 286 THR A O 1
ATOM 2353 N N . ARG A 1 287 ? 27.527 -25.180 -25.528 1.00 36.19 287 ARG A N 1
ATOM 2354 C CA . ARG A 1 287 ? 28.426 -25.614 -24.431 1.00 36.19 287 ARG A CA 1
ATOM 2355 C C . ARG A 1 287 ? 28.989 -27.035 -24.543 1.00 36.19 287 ARG A C 1
ATOM 2357 O O . ARG A 1 287 ? 29.802 -27.416 -23.708 1.00 36.19 287 ARG A O 1
ATOM 2364 N N . ARG A 1 288 ? 28.611 -27.820 -25.561 1.00 36.78 288 ARG A N 1
ATOM 2365 C CA . ARG A 1 288 ? 29.103 -29.206 -25.728 1.00 36.78 288 ARG A CA 1
ATOM 2366 C C . ARG A 1 288 ? 30.247 -29.363 -26.741 1.00 36.78 288 ARG A C 1
ATOM 2368 O O . ARG A 1 288 ? 30.801 -30.449 -26.827 1.00 36.78 288 ARG A O 1
ATOM 2375 N N . ARG A 1 289 ? 30.636 -28.297 -27.457 1.00 39.09 289 ARG A N 1
ATOM 2376 C CA . ARG A 1 289 ? 31.775 -28.308 -28.403 1.00 39.09 289 ARG A CA 1
ATOM 2377 C C . ARG A 1 289 ? 33.098 -27.763 -27.848 1.00 39.09 289 ARG A C 1
ATOM 2379 O O . ARG A 1 289 ? 34.103 -27.884 -28.524 1.00 39.09 289 ARG A O 1
ATOM 2386 N N . LEU A 1 290 ? 33.132 -27.243 -26.619 1.00 41.09 290 LEU A N 1
ATOM 2387 C CA . LEU A 1 290 ? 34.350 -26.684 -25.998 1.00 41.09 290 LEU A CA 1
ATOM 2388 C C . LEU A 1 290 ? 34.965 -27.587 -24.908 1.00 41.09 290 LEU A C 1
ATOM 2390 O O . LEU A 1 290 ? 35.631 -27.103 -24.001 1.00 41.09 290 LEU A O 1
ATOM 2394 N N . ARG A 1 291 ? 34.714 -28.902 -24.948 1.00 39.78 291 ARG A N 1
ATOM 2395 C CA . ARG A 1 291 ? 35.350 -29.873 -24.029 1.00 39.78 291 ARG A CA 1
ATOM 2396 C C . ARG A 1 291 ? 35.967 -31.098 -24.714 1.00 39.78 291 ARG A C 1
ATOM 2398 O O . ARG A 1 291 ? 36.359 -32.023 -24.016 1.00 39.78 291 ARG A O 1
ATOM 2405 N N . LEU A 1 292 ? 36.049 -31.115 -26.044 1.00 40.59 292 LEU A N 1
ATOM 2406 C CA . LEU A 1 292 ? 36.715 -32.177 -26.815 1.00 40.59 292 LEU A CA 1
ATOM 2407 C C . LEU A 1 292 ? 37.457 -31.594 -28.031 1.00 40.59 292 LEU A C 1
ATOM 2409 O O . LEU A 1 292 ? 37.285 -32.065 -29.152 1.00 40.59 292 LEU A O 1
ATOM 2413 N N . GLY A 1 293 ? 38.235 -30.537 -27.803 1.00 37.31 293 GLY A N 1
ATOM 2414 C CA . GLY A 1 293 ? 39.177 -29.959 -28.758 1.00 37.31 293 GLY A CA 1
ATOM 2415 C C . GLY A 1 293 ? 40.396 -29.480 -28.000 1.00 37.31 293 GLY A C 1
ATOM 2416 O O . GLY A 1 293 ? 40.165 -28.806 -26.969 1.00 37.31 293 GLY A O 1
#

Secondary structure (DSSP, 8-state):
------TT--EEE---SSSPPPEEHHHHHHHHHTT--HHHHHHH-TT--HHHHHHHHHHHHHHHHHHHTTSPPEEEEPTTS-HHHHHHHHHHSSEEEETTTTT-TT--HHHHHHHHHHTT-SEEEE------SS--HHHHHHHHHHHHHHHHHH-TTTTTSPP--PEEEEE-GGGGSHHHHHHHHHHHHHHHHHHHHTT--SEEEE-SS-EEEEE-HHHHHHHS---HHHHHHHHHHHHHHHHHHHHS--TT-SSS---HHHHHHHHHHHHHHHHHHTS---SSSSSSSSS--